Protein AF-A0A8J6LEU2-F1 (afdb_monomer_lite)

Secondary structure (DSSP, 8-state):
------SSTTTGGGS------------PPP--------------S------S---HHHHHHHHHHHHHHHHHHH--SHHHHHHHHHHHHHHHHHTTT---HHHHHHHHHHHHHHHHHT--SS----TTSTTSTTTT-S-PPPGGGGGGS-HHHHHT-HHHHHHHHHHHHHHHHHHHHHH-PPP-----

Foldseek 3Di:
DDDDDPPPVVVVVPPPPDDDDDDDDDDDDDDDDDDDDDDDPDDPDPDPPPPVDDDLVNLLVVLLVLQLQQLCQVDVDPVVSVVVNVVSVVVCVVVVPDPDPVVSVVVSVVSVVVCVVSGDPDGDDDQCDVVHVVPPVDDDDDPCVVVPDDVVVCVVPVPVVVVVVVVVVVVVVVCCVPPNDDDDDDDD

Radius of gyration: 28.75 Å; chains: 1; bounding box: 111×41×63 Å

InterPro domains:
  IPR008011 Complex 1 LYR protein domain [PF05347] (58-115)
  IPR033034 NADH dehydrogenase [ubiquinone] 1 beta subcomplex subunit 9 [PTHR12868] (50-178)
  IPR045292 NDUFB9, LYR domain [cd20263] (56-132)

Structure (mmCIF, N/CA/C/O backbone):
data_AF-A0A8J6LEU2-F1
#
_entry.id   AF-A0A8J6LEU2-F1
#
loop_
_atom_site.group_PDB
_atom_site.id
_atom_site.type_symbol
_atom_site.label_atom_id
_atom_site.label_alt_id
_atom_site.label_comp_id
_atom_site.label_asym_id
_atom_site.label_entity_id
_atom_site.label_seq_id
_atom_site.pdbx_PDB_ins_code
_atom_site.Cartn_x
_atom_site.Cartn_y
_atom_site.Cartn_z
_atom_site.occupancy
_atom_site.B_iso_or_equiv
_atom_site.auth_seq_id
_atom_site.auth_comp_id
_atom_site.auth_asym_id
_atom_site.auth_atom_id
_atom_site.pdbx_PDB_model_num
ATOM 1 N N . MET A 1 1 ? -64.351 4.409 1.571 1.00 39.22 1 MET A N 1
ATOM 2 C CA . MET A 1 1 ? -63.279 4.653 2.561 1.00 39.22 1 MET A CA 1
ATOM 3 C C . MET A 1 1 ? -62.644 3.326 2.953 1.00 39.22 1 MET A C 1
ATOM 5 O O . MET A 1 1 ? -63.204 2.610 3.771 1.00 39.22 1 MET A O 1
ATOM 9 N N . ARG A 1 2 ? -61.517 2.952 2.341 1.00 31.28 2 ARG A N 1
ATOM 10 C CA . ARG A 1 2 ? -60.631 1.905 2.866 1.00 31.28 2 ARG A CA 1
ATOM 11 C C . ARG A 1 2 ? -59.223 2.481 2.865 1.00 31.28 2 ARG A C 1
ATOM 13 O O . ARG A 1 2 ? -58.742 2.935 1.833 1.00 31.28 2 ARG A O 1
ATOM 20 N N . SER A 1 3 ? -58.698 2.587 4.077 1.00 30.88 3 SER A N 1
ATOM 21 C CA . SER A 1 3 ? -57.478 3.282 4.457 1.00 30.88 3 SER A CA 1
ATOM 22 C C . SER A 1 3 ? -56.247 2.627 3.842 1.00 30.88 3 SER A C 1
ATOM 24 O O . SER A 1 3 ? -56.133 1.403 3.825 1.00 30.88 3 SER A O 1
ATOM 26 N N . ALA A 1 4 ? -55.337 3.468 3.363 1.00 45.62 4 ALA A N 1
ATOM 27 C CA . ALA A 1 4 ? -54.001 3.108 2.935 1.00 45.62 4 ALA A CA 1
ATOM 28 C C . ALA A 1 4 ? -53.109 2.898 4.165 1.00 45.62 4 ALA A C 1
ATOM 30 O O . ALA A 1 4 ? -52.747 3.866 4.822 1.00 45.62 4 ALA A O 1
ATOM 31 N N . THR A 1 5 ? -52.731 1.658 4.462 1.00 45.88 5 THR A N 1
ATOM 32 C CA . THR A 1 5 ? -51.591 1.339 5.335 1.00 45.88 5 THR A CA 1
ATOM 33 C C . THR A 1 5 ? -51.019 -0.014 4.922 1.00 45.88 5 THR A C 1
ATOM 35 O O . THR A 1 5 ? -51.781 -0.906 4.561 1.00 45.88 5 THR A O 1
ATOM 38 N N . ASN A 1 6 ? -49.695 -0.160 5.037 1.00 40.81 6 ASN A N 1
ATOM 39 C CA . ASN A 1 6 ? -48.882 -1.377 4.846 1.00 40.81 6 ASN A CA 1
ATOM 40 C C . ASN A 1 6 ? -48.057 -1.465 3.548 1.00 40.81 6 ASN A C 1
ATOM 42 O O . ASN A 1 6 ? -47.989 -2.514 2.918 1.00 40.81 6 ASN A O 1
ATOM 46 N N . LEU A 1 7 ? -47.334 -0.392 3.208 1.00 40.00 7 LEU A N 1
ATOM 47 C CA . LEU A 1 7 ? -46.066 -0.503 2.458 1.00 40.00 7 LEU A CA 1
ATOM 48 C C . LEU A 1 7 ? -44.825 -0.267 3.344 1.00 40.00 7 LEU A C 1
ATOM 50 O O . LEU A 1 7 ? -43.699 -0.381 2.876 1.00 40.00 7 LEU A O 1
ATOM 54 N N . THR A 1 8 ? -45.014 0.006 4.637 1.00 40.50 8 THR A N 1
ATOM 55 C CA . THR A 1 8 ? -43.934 0.242 5.612 1.00 40.50 8 THR A CA 1
ATOM 56 C C . THR A 1 8 ? -43.372 -1.041 6.235 1.00 40.50 8 THR A C 1
ATOM 58 O O . THR A 1 8 ? -42.248 -1.033 6.720 1.00 40.50 8 THR A O 1
ATOM 61 N N . ASN A 1 9 ? -44.087 -2.170 6.152 1.00 36.69 9 ASN A N 1
ATOM 62 C CA . ASN A 1 9 ? -43.716 -3.409 6.859 1.00 36.69 9 ASN A CA 1
ATOM 63 C C . ASN A 1 9 ? -42.733 -4.319 6.099 1.00 36.69 9 ASN A C 1
ATOM 65 O O . ASN A 1 9 ? -42.417 -5.402 6.578 1.00 36.69 9 ASN A O 1
ATOM 69 N N . LEU A 1 10 ? -42.242 -3.917 4.921 1.00 36.59 10 LEU A N 1
ATOM 70 C CA . LEU A 1 10 ? -41.229 -4.688 4.179 1.00 36.59 10 LEU A CA 1
ATOM 71 C C . LEU A 1 10 ? -39.799 -4.165 4.373 1.00 36.59 10 LEU A C 1
ATOM 73 O O . LEU A 1 10 ? -38.853 -4.825 3.951 1.00 36.59 10 LEU A O 1
ATOM 77 N N . VAL A 1 11 ? -39.624 -3.014 5.030 1.00 37.47 11 VAL A N 1
ATOM 78 C CA . VAL A 1 11 ? -38.296 -2.437 5.311 1.00 37.47 11 VAL A CA 1
ATOM 79 C C . VAL A 1 11 ? -37.782 -2.837 6.703 1.00 37.47 11 VAL A C 1
ATOM 81 O O . VAL A 1 11 ? -36.574 -2.924 6.899 1.00 37.47 11 VAL A O 1
ATOM 84 N N . GLU A 1 12 ? -38.665 -3.186 7.644 1.00 32.16 12 GLU A N 1
ATOM 85 C CA . GLU A 1 12 ? -38.279 -3.602 9.006 1.00 32.16 12 GLU A CA 1
ATOM 86 C C . GLU A 1 12 ? -37.787 -5.055 9.121 1.00 32.16 12 GLU A C 1
ATOM 88 O O . GLU A 1 12 ? -37.114 -5.393 10.087 1.00 32.16 12 GLU A O 1
ATOM 93 N N . VAL A 1 13 ? -38.014 -5.913 8.120 1.00 37.69 13 VAL A N 1
ATOM 94 C CA . VAL A 1 13 ? -37.603 -7.335 8.180 1.00 37.69 13 VAL A CA 1
ATOM 95 C C . VAL A 1 13 ? -36.092 -7.533 7.934 1.00 37.69 13 VAL A C 1
ATOM 97 O O . VAL A 1 13 ? -35.555 -8.611 8.169 1.00 37.69 13 VAL A O 1
ATOM 100 N N . ALA A 1 14 ? -35.364 -6.499 7.498 1.00 33.50 14 ALA A N 1
ATOM 101 C CA . ALA A 1 14 ? -33.929 -6.588 7.200 1.00 33.50 14 ALA A CA 1
ATOM 102 C C . ALA A 1 14 ? -33.002 -6.146 8.353 1.00 33.50 14 ALA A C 1
ATOM 104 O O . ALA A 1 14 ? -31.783 -6.185 8.188 1.00 33.50 14 ALA A O 1
ATOM 105 N N . LEU A 1 15 ? -33.550 -5.721 9.500 1.00 36.72 15 LEU A N 1
ATOM 106 C CA . LEU A 1 15 ? -32.768 -5.218 10.642 1.00 36.72 15 LEU A CA 1
ATOM 107 C C . LEU A 1 15 ? -32.518 -6.257 11.751 1.00 36.72 15 LEU A C 1
ATOM 109 O O . LEU A 1 15 ? -31.756 -5.977 12.671 1.00 36.72 15 LEU A O 1
ATOM 113 N N . ASP A 1 16 ? -33.038 -7.477 11.603 1.00 32.59 16 ASP A N 1
ATOM 114 C CA . ASP A 1 16 ? -32.847 -8.585 12.549 1.00 32.59 16 ASP A CA 1
ATOM 115 C C . ASP A 1 16 ? -31.882 -9.658 12.014 1.00 32.59 16 ASP A C 1
ATOM 117 O O . ASP A 1 16 ? -32.170 -10.855 12.035 1.00 32.59 16 ASP A O 1
ATOM 121 N N . THR A 1 17 ? -30.694 -9.270 11.537 1.00 37.31 17 THR A N 1
ATOM 122 C CA . THR A 1 17 ? -29.581 -10.234 11.487 1.00 37.31 17 THR A CA 1
ATOM 123 C C . THR A 1 17 ? -28.935 -10.289 12.873 1.00 37.31 17 THR A C 1
ATOM 125 O O . THR A 1 17 ? -28.322 -9.298 13.283 1.00 37.31 17 THR A O 1
ATOM 128 N N . PRO A 1 18 ? -29.064 -11.403 13.620 1.00 38.47 18 PRO A N 1
ATOM 129 C CA . PRO A 1 18 ? -28.661 -11.477 15.016 1.00 38.47 18 PRO A CA 1
ATOM 130 C C . PRO A 1 18 ? -27.137 -11.453 15.141 1.00 38.47 18 PRO A C 1
ATOM 132 O O . PRO A 1 18 ? -26.455 -12.473 15.033 1.00 38.47 18 PRO A O 1
ATOM 135 N N . ILE A 1 19 ? -26.599 -10.269 15.414 1.00 41.12 19 ILE A N 1
ATOM 136 C CA . ILE A 1 19 ? -25.285 -10.120 16.025 1.00 41.12 19 ILE A CA 1
ATOM 137 C C . ILE A 1 19 ? -25.425 -10.568 17.485 1.00 41.12 19 ILE A C 1
ATOM 139 O O . ILE A 1 19 ? -26.261 -10.057 18.225 1.00 41.12 19 ILE A O 1
ATOM 143 N N . ALA A 1 20 ? -24.562 -11.514 17.861 1.00 42.22 20 ALA A N 1
ATOM 144 C CA . ALA A 1 20 ? -24.385 -12.156 19.167 1.00 42.22 20 ALA A CA 1
ATOM 145 C C . ALA A 1 20 ? -25.258 -13.393 19.473 1.00 42.22 20 ALA A C 1
ATOM 147 O O . ALA A 1 20 ? -26.363 -13.291 19.999 1.00 42.22 20 ALA A O 1
ATOM 148 N N . LYS A 1 21 ? -24.661 -14.587 19.294 1.00 32.34 21 LYS A N 1
ATOM 149 C CA . LYS A 1 21 ? -24.740 -15.716 20.248 1.00 32.34 21 LYS A CA 1
ATOM 150 C C . LYS A 1 21 ? -23.631 -16.763 19.998 1.00 32.34 21 LYS A C 1
ATOM 152 O O . LYS A 1 21 ? -23.676 -17.522 19.046 1.00 32.34 21 LYS A O 1
ATOM 157 N N . ILE A 1 22 ? -22.637 -16.743 20.890 1.00 29.58 22 ILE A N 1
ATOM 158 C CA . ILE A 1 22 ? -22.050 -17.874 21.641 1.00 29.58 22 ILE A CA 1
ATOM 159 C C . ILE A 1 22 ? -21.633 -19.146 20.862 1.00 29.58 22 ILE A C 1
ATOM 161 O O . ILE A 1 22 ? -22.456 -19.918 20.389 1.00 29.58 22 ILE A O 1
ATOM 165 N N . ARG A 1 23 ? -20.307 -19.383 20.888 1.00 37.88 23 ARG A N 1
ATOM 166 C CA . ARG A 1 23 ? -19.544 -20.651 20.800 1.00 37.88 23 ARG A CA 1
ATOM 167 C C . ARG A 1 23 ? -20.361 -21.950 20.700 1.00 37.88 23 ARG A C 1
ATOM 169 O O . ARG A 1 23 ? -21.081 -22.261 21.636 1.00 37.88 23 ARG A O 1
ATOM 176 N N . ILE A 1 24 ? -20.028 -22.783 19.706 1.00 33.66 24 ILE A N 1
ATOM 177 C CA . ILE A 1 24 ? -19.629 -24.209 19.795 1.00 33.66 24 ILE A CA 1
ATOM 178 C C . ILE A 1 24 ? -19.237 -24.628 18.371 1.00 33.66 24 ILE A C 1
ATOM 180 O O . ILE A 1 24 ? -20.096 -24.648 17.512 1.00 33.66 24 ILE A O 1
ATOM 184 N N . PHE A 1 25 ? -17.955 -24.909 18.119 1.00 32.59 25 PHE A N 1
ATOM 185 C CA . PHE A 1 25 ? -17.456 -26.014 17.282 1.00 32.59 25 PHE A CA 1
ATOM 186 C C . PHE A 1 25 ? -15.924 -26.010 17.373 1.00 32.59 25 PHE A C 1
ATOM 188 O O . PHE A 1 25 ? -15.239 -25.120 16.875 1.00 32.59 25 PHE A O 1
ATOM 195 N N . LYS A 1 26 ? -15.386 -27.003 18.088 1.00 34.06 26 LYS A N 1
ATOM 196 C CA . LYS A 1 26 ? -13.961 -27.329 18.087 1.00 34.06 26 LYS A CA 1
ATOM 197 C C . LYS A 1 26 ? -13.646 -27.972 16.738 1.00 34.06 26 LYS A C 1
ATOM 199 O O . LYS A 1 26 ? -14.022 -29.118 16.520 1.00 34.06 26 LYS A O 1
ATOM 204 N N . PHE A 1 27 ? -12.947 -27.259 15.866 1.00 29.56 27 PHE A N 1
ATOM 205 C CA . PHE A 1 27 ? -12.273 -27.864 14.723 1.00 29.56 27 PHE A CA 1
ATOM 206 C C . PHE A 1 27 ? -10.807 -27.440 14.780 1.00 29.56 27 PHE A C 1
ATOM 208 O O . PHE A 1 27 ? -10.482 -26.265 14.631 1.00 29.56 27 PHE A O 1
ATOM 215 N N . ALA A 1 28 ? -9.934 -28.388 15.115 1.00 33.22 28 ALA A N 1
ATOM 216 C CA . ALA A 1 28 ? -8.495 -28.176 15.155 1.00 33.22 28 ALA A CA 1
ATOM 217 C C . ALA A 1 28 ? -7.950 -28.208 13.715 1.00 33.22 28 ALA A C 1
ATOM 219 O O . ALA A 1 28 ? -8.132 -29.226 13.043 1.00 33.22 28 ALA A O 1
ATOM 220 N N . PRO A 1 29 ? -7.303 -27.142 13.210 1.00 40.38 29 PRO A N 1
ATOM 221 C CA . PRO A 1 29 ? -6.634 -27.205 11.919 1.00 40.38 29 PRO A CA 1
ATOM 222 C C . PRO A 1 29 ? -5.299 -27.969 12.032 1.00 40.38 29 PRO A C 1
ATOM 224 O O . PRO A 1 29 ? -4.602 -27.846 13.044 1.00 40.38 29 PRO A O 1
ATOM 227 N N . PRO A 1 30 ? -4.920 -28.752 11.007 1.00 34.75 30 PRO A N 1
ATOM 228 C CA . PRO A 1 30 ? -3.669 -29.497 10.988 1.00 34.75 30 PRO A CA 1
ATOM 229 C C . PRO A 1 30 ? -2.456 -28.560 10.966 1.00 34.75 30 PRO A C 1
ATOM 231 O O . PRO A 1 30 ? -2.412 -27.557 10.254 1.00 34.75 30 PRO A O 1
ATOM 234 N N . ILE A 1 31 ? -1.453 -28.930 11.757 1.00 39.44 31 ILE A N 1
ATOM 235 C CA . ILE A 1 31 ? -0.163 -28.259 11.880 1.00 39.44 31 ILE A CA 1
ATOM 236 C C . ILE A 1 31 ? 0.578 -28.418 10.546 1.00 39.44 31 ILE A C 1
ATOM 238 O O . ILE A 1 31 ? 1.060 -29.506 10.240 1.00 39.44 31 ILE A O 1
ATOM 242 N N . TYR A 1 32 ? 0.697 -27.347 9.758 1.00 37.97 32 TYR A N 1
ATOM 243 C CA . TYR A 1 32 ? 1.618 -27.326 8.621 1.00 37.97 32 TYR A CA 1
ATOM 244 C C . TYR A 1 32 ? 2.905 -26.603 9.016 1.00 37.97 32 TYR A C 1
ATOM 246 O O . TYR A 1 32 ? 3.004 -25.376 9.008 1.00 37.97 32 TYR A O 1
ATOM 254 N N . SER A 1 33 ? 3.900 -27.408 9.383 1.00 44.69 33 SER A N 1
ATOM 255 C CA . SER A 1 33 ? 5.305 -27.017 9.394 1.00 44.69 33 SER A CA 1
ATOM 256 C C . SER A 1 33 ? 5.748 -26.803 7.950 1.00 44.69 33 SER A C 1
ATOM 258 O O . SER A 1 33 ? 5.805 -27.741 7.158 1.00 44.69 33 SER A O 1
ATOM 260 N N . SER A 1 34 ? 6.060 -25.563 7.590 1.00 37.12 34 SER A N 1
ATOM 261 C CA . SER A 1 34 ? 6.822 -25.275 6.379 1.00 37.12 34 SER A CA 1
ATOM 262 C C . SER A 1 34 ? 7.899 -24.257 6.708 1.00 37.12 34 SER A C 1
ATOM 264 O O . SER A 1 34 ? 7.743 -23.054 6.506 1.00 37.12 34 SER A O 1
ATOM 266 N N . SER A 1 35 ? 9.024 -24.789 7.180 1.00 47.34 35 SER A N 1
ATOM 267 C CA . SER A 1 35 ? 10.347 -24.217 6.955 1.00 47.34 35 SER A CA 1
ATOM 268 C C . SER A 1 35 ? 10.485 -23.824 5.481 1.00 47.34 35 SER A C 1
ATOM 270 O O . SER A 1 35 ? 10.585 -24.680 4.604 1.00 47.34 35 SER A O 1
ATOM 272 N N . ARG A 1 36 ? 10.468 -22.521 5.196 1.00 40.06 36 ARG A N 1
ATOM 273 C CA . ARG A 1 36 ? 11.021 -21.967 3.960 1.00 40.06 36 ARG A CA 1
ATOM 274 C C . ARG A 1 36 ? 11.846 -20.747 4.323 1.00 40.06 36 ARG A C 1
ATOM 276 O O . ARG A 1 36 ? 11.329 -19.653 4.521 1.00 40.06 36 ARG A O 1
ATOM 283 N N . GLN A 1 37 ? 13.145 -20.994 4.440 1.00 35.53 37 GLN A N 1
ATOM 284 C CA . GLN A 1 37 ? 14.193 -19.988 4.358 1.00 35.53 37 GLN A CA 1
ATOM 285 C C . GLN A 1 37 ? 13.982 -19.199 3.059 1.00 35.53 37 GLN A C 1
ATOM 287 O O . GLN A 1 37 ? 14.162 -19.739 1.970 1.00 35.53 37 GLN A O 1
ATOM 292 N N . VAL A 1 38 ? 13.550 -17.943 3.162 1.00 38.81 38 VAL A N 1
ATOM 293 C CA . VAL A 1 38 ? 13.548 -17.018 2.026 1.00 38.81 38 VAL A CA 1
ATOM 294 C C . VAL A 1 38 ? 14.827 -16.201 2.133 1.00 38.81 38 VAL A C 1
ATOM 296 O O . VAL A 1 38 ? 14.960 -15.328 2.987 1.00 38.81 38 VAL A O 1
ATOM 299 N N . THR A 1 39 ? 15.789 -16.522 1.275 1.00 37.12 39 THR A N 1
ATOM 300 C CA . THR A 1 39 ? 17.019 -15.757 1.074 1.00 37.12 39 THR A CA 1
ATOM 301 C C . THR A 1 39 ? 16.687 -14.340 0.611 1.00 37.12 39 THR A C 1
ATOM 303 O O . THR A 1 39 ? 16.105 -14.137 -0.455 1.00 37.12 39 THR A O 1
ATOM 306 N N . LEU A 1 40 ? 17.076 -13.357 1.427 1.00 37.03 40 LEU A N 1
ATOM 307 C CA . LEU A 1 40 ? 17.079 -11.937 1.088 1.00 37.03 40 LEU A CA 1
ATOM 308 C C . LEU A 1 40 ? 18.036 -11.681 -0.086 1.00 37.03 40 LEU A C 1
ATOM 310 O O . LEU A 1 40 ? 19.250 -11.783 0.072 1.00 37.03 40 LEU A O 1
ATOM 314 N N . ILE A 1 41 ? 17.502 -11.264 -1.234 1.00 42.62 41 ILE A N 1
ATOM 315 C CA . ILE A 1 41 ? 18.294 -10.594 -2.270 1.00 42.62 41 ILE A CA 1
ATOM 316 C C . ILE A 1 41 ? 18.269 -9.096 -1.960 1.00 42.62 41 ILE A C 1
ATOM 318 O O . ILE A 1 41 ? 17.239 -8.423 -2.029 1.00 42.62 41 ILE A O 1
ATOM 322 N N . PHE A 1 42 ? 19.432 -8.616 -1.536 1.00 31.50 42 PHE A N 1
ATOM 323 C CA . PHE A 1 42 ? 19.720 -7.269 -1.064 1.00 31.50 42 PHE A CA 1
ATOM 324 C C . PHE A 1 42 ? 19.454 -6.223 -2.164 1.00 31.50 42 PHE A C 1
ATOM 326 O O . PHE A 1 42 ? 20.106 -6.217 -3.206 1.00 31.50 42 PHE A O 1
ATOM 333 N N . LYS A 1 43 ? 18.511 -5.305 -1.925 1.00 34.38 43 LYS A N 1
ATOM 334 C CA . LYS A 1 43 ? 18.246 -4.133 -2.774 1.00 34.38 43 LYS A CA 1
ATOM 335 C C . LYS A 1 43 ? 18.754 -2.891 -2.040 1.00 34.38 43 LYS A C 1
ATOM 337 O O . LYS A 1 43 ? 18.050 -2.351 -1.194 1.00 34.38 43 LYS A O 1
ATOM 342 N N . ILE A 1 44 ? 19.976 -2.440 -2.343 1.00 35.78 44 ILE A N 1
ATOM 343 C CA . ILE A 1 44 ? 20.546 -1.202 -1.776 1.00 35.78 44 ILE A CA 1
ATOM 344 C C . ILE A 1 44 ? 19.972 0.002 -2.533 1.00 35.78 44 ILE A C 1
ATOM 346 O O . ILE A 1 44 ? 20.609 0.636 -3.366 1.00 35.78 44 ILE A O 1
ATOM 350 N N . ILE A 1 45 ? 18.717 0.306 -2.232 1.00 40.66 45 ILE A N 1
ATOM 351 C CA . ILE A 1 45 ? 18.227 1.684 -2.195 1.00 40.66 45 ILE A CA 1
ATOM 352 C C . ILE A 1 45 ? 18.457 2.128 -0.746 1.00 40.66 45 ILE A C 1
ATOM 354 O O . ILE A 1 45 ? 18.513 1.275 0.136 1.00 40.66 45 ILE A O 1
ATOM 358 N N . VAL A 1 46 ? 18.637 3.420 -0.466 1.00 38.75 46 VAL A N 1
ATOM 359 C CA . VAL A 1 46 ? 18.657 3.925 0.919 1.00 38.75 46 VAL A CA 1
ATOM 360 C C . VAL A 1 46 ? 17.311 3.577 1.563 1.00 38.75 46 VAL A C 1
ATOM 362 O O . VAL A 1 46 ? 16.342 4.320 1.456 1.00 38.75 46 VAL A O 1
ATOM 365 N N . MET A 1 47 ? 17.227 2.386 2.149 1.00 37.97 47 MET A N 1
ATOM 366 C CA . MET A 1 47 ? 16.105 1.932 2.937 1.00 37.97 47 MET A CA 1
ATOM 367 C C . MET A 1 47 ? 16.216 2.709 4.237 1.00 37.97 47 MET A C 1
ATOM 369 O O . MET A 1 47 ? 17.148 2.491 5.011 1.00 37.97 47 MET A O 1
ATOM 373 N N . SER A 1 48 ? 15.237 3.563 4.531 1.00 43.59 48 SER A N 1
ATOM 374 C CA . SER A 1 48 ? 14.793 3.581 5.915 1.00 43.59 48 SER A CA 1
ATOM 375 C C . SER A 1 48 ? 14.354 2.146 6.191 1.00 43.59 48 SER A C 1
ATOM 377 O O . SER A 1 48 ? 13.292 1.699 5.757 1.00 43.59 48 SER A O 1
ATOM 379 N N . VAL A 1 49 ? 15.253 1.351 6.776 1.00 51.44 49 VAL A N 1
ATOM 380 C CA . VAL A 1 49 ? 14.886 0.038 7.294 1.00 51.44 49 VAL A CA 1
ATOM 381 C C . VAL A 1 49 ? 13.683 0.333 8.181 1.00 51.44 49 VAL A C 1
ATOM 383 O O . VAL A 1 49 ? 13.821 1.187 9.064 1.00 51.44 49 VAL A O 1
ATOM 386 N N . PRO A 1 50 ? 12.490 -0.237 7.924 1.00 63.91 50 PRO A N 1
ATOM 387 C CA . PRO A 1 50 ? 11.403 -0.067 8.859 1.00 63.91 50 PRO A CA 1
ATOM 388 C C . PRO A 1 50 ? 11.921 -0.684 10.148 1.00 63.91 50 PRO A C 1
ATOM 390 O O . PRO A 1 50 ? 12.016 -1.904 10.269 1.00 63.91 50 PRO A O 1
ATOM 393 N N . THR A 1 51 ? 12.333 0.160 11.091 1.00 60.91 51 THR A N 1
ATOM 394 C CA . THR A 1 51 ? 12.546 -0.276 12.456 1.00 60.91 51 THR A CA 1
ATOM 395 C C . THR A 1 51 ? 11.227 -0.954 12.803 1.00 60.91 51 THR A C 1
ATOM 397 O O . THR A 1 51 ? 10.164 -0.355 12.641 1.00 60.91 51 THR A O 1
ATOM 400 N N . GLY A 1 52 ? 11.240 -2.245 13.148 1.00 70.38 52 GLY A N 1
ATOM 401 C CA . GLY A 1 52 ? 10.009 -3.024 13.381 1.00 70.38 52 GLY A CA 1
ATOM 402 C C . GLY A 1 52 ? 9.090 -2.428 14.465 1.00 70.38 52 GLY A C 1
ATOM 403 O O . GLY A 1 52 ? 8.009 -2.942 14.740 1.00 70.38 52 GLY A O 1
ATOM 404 N N . LEU A 1 53 ? 9.519 -1.322 15.071 1.00 83.06 53 LEU A N 1
ATOM 405 C CA . LEU A 1 53 ? 8.811 -0.437 15.970 1.00 83.06 53 LEU A CA 1
ATOM 406 C C . LEU A 1 53 ? 7.721 0.346 15.221 1.00 83.06 53 LEU A C 1
ATOM 408 O O . LEU A 1 53 ? 7.941 1.391 14.610 1.00 83.06 53 LEU A O 1
ATOM 412 N N . VAL A 1 54 ? 6.495 -0.160 15.306 1.00 87.50 54 VAL A N 1
ATOM 413 C CA . VAL A 1 54 ? 5.298 0.537 14.825 1.00 87.50 54 VAL A CA 1
ATOM 414 C C . VAL A 1 54 ? 4.734 1.405 15.951 1.00 87.50 54 VAL A C 1
ATOM 416 O O . VAL A 1 54 ? 4.394 0.887 17.018 1.00 87.50 54 VAL A O 1
ATOM 419 N N . SER A 1 55 ? 4.592 2.711 15.703 1.00 92.69 55 SER A N 1
ATOM 420 C CA . SER A 1 55 ? 3.953 3.640 16.644 1.00 92.69 55 SER A CA 1
ATOM 421 C C . SER A 1 55 ? 2.496 3.254 16.924 1.00 92.69 55 SER A C 1
ATOM 423 O O . SER A 1 55 ? 1.813 2.682 16.071 1.00 92.69 55 SER A O 1
ATOM 425 N N . HIS A 1 56 ? 1.988 3.612 18.106 1.00 91.94 56 HIS A N 1
ATOM 426 C CA . HIS A 1 56 ? 0.587 3.380 18.476 1.00 91.94 56 HIS A CA 1
ATOM 427 C C . HIS A 1 56 ? -0.385 3.961 17.436 1.00 91.94 56 HIS A C 1
ATOM 429 O O . HIS A 1 56 ? -1.272 3.265 16.951 1.00 91.94 56 HIS A O 1
ATOM 435 N N . THR A 1 57 ? -0.150 5.202 17.001 1.00 93.12 57 THR A N 1
ATOM 436 C CA . THR A 1 57 ? -0.962 5.879 15.978 1.00 93.12 57 THR A CA 1
ATOM 437 C C . THR A 1 57 ? -1.020 5.098 14.666 1.00 93.12 57 THR A C 1
ATOM 439 O O . THR A 1 57 ? -2.096 4.925 14.095 1.00 93.12 57 THR A O 1
ATOM 442 N N . ARG A 1 58 ? 0.113 4.549 14.209 1.00 94.19 58 ARG A N 1
ATOM 443 C CA . ARG A 1 58 ? 0.176 3.734 12.991 1.00 94.19 58 ARG A CA 1
ATOM 444 C C . ARG A 1 58 ? -0.549 2.396 13.157 1.00 94.19 58 ARG A C 1
ATOM 446 O O . ARG A 1 58 ? -1.148 1.928 12.190 1.00 94.19 58 ARG A O 1
ATOM 453 N N . LYS A 1 59 ? -0.543 1.798 14.356 1.00 94.19 59 LYS A N 1
ATOM 454 C CA . LYS A 1 59 ? -1.339 0.592 14.657 1.00 94.19 59 LYS A CA 1
ATOM 455 C C . LYS A 1 59 ? -2.837 0.875 14.554 1.00 94.19 59 LYS A C 1
ATOM 457 O O . LYS A 1 59 ? -3.518 0.158 13.830 1.00 94.19 59 LYS A O 1
ATOM 462 N N . VAL A 1 60 ? -3.317 1.962 15.164 1.00 96.06 60 VAL A N 1
ATOM 463 C CA . VAL A 1 60 ? -4.729 2.388 15.074 1.00 96.06 60 VAL A CA 1
ATOM 464 C C . VAL A 1 60 ? -5.134 2.652 13.622 1.00 96.06 60 VAL A C 1
ATOM 466 O O . VAL A 1 60 ? -6.138 2.124 13.152 1.00 96.06 60 VAL A O 1
ATOM 469 N N . GLN A 1 61 ? -4.326 3.408 12.872 1.00 96.19 61 GLN A N 1
ATOM 470 C CA . GLN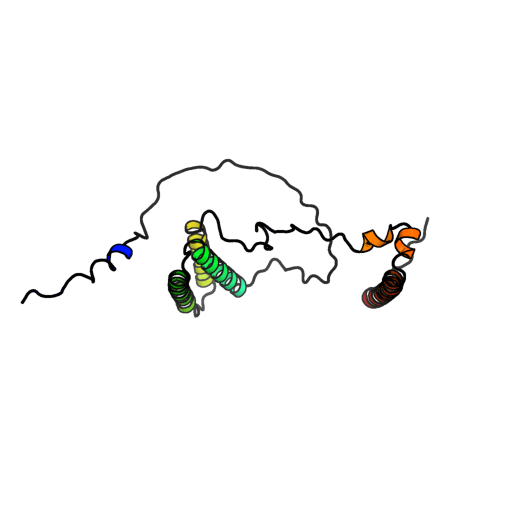 A 1 61 ? -4.596 3.694 11.457 1.00 96.19 61 GLN A CA 1
ATOM 471 C C . GLN A 1 61 ? -4.617 2.421 10.599 1.00 96.19 61 GLN A C 1
ATOM 473 O O . GLN A 1 61 ? -5.452 2.284 9.704 1.00 96.19 61 GLN A O 1
ATOM 478 N N . SER A 1 62 ? -3.707 1.480 10.870 1.00 95.56 62 SER A N 1
ATOM 479 C CA . SER A 1 62 ? -3.672 0.178 10.201 1.00 95.56 62 SER A CA 1
ATOM 480 C C . SER A 1 62 ? -4.925 -0.642 10.512 1.00 95.56 62 SER A C 1
ATOM 482 O O . SER A 1 62 ? -5.557 -1.153 9.587 1.00 95.56 62 SER A O 1
ATOM 484 N N . LEU A 1 63 ? -5.320 -0.718 11.788 1.00 96.62 63 LEU A N 1
ATOM 485 C CA . LEU A 1 63 ? -6.531 -1.402 12.239 1.00 96.62 63 LEU A CA 1
ATOM 486 C C . LEU A 1 63 ? -7.777 -0.820 11.561 1.00 96.62 63 LEU A C 1
ATOM 488 O O . LEU A 1 63 ? -8.524 -1.565 10.933 1.00 96.62 63 LEU A O 1
ATOM 492 N N . TYR A 1 64 ? -7.941 0.505 11.580 1.00 97.62 64 TYR A N 1
ATOM 493 C CA . TYR A 1 64 ? -9.053 1.196 10.923 1.00 97.62 64 TYR A CA 1
ATOM 494 C C . TYR A 1 64 ? -9.104 0.911 9.415 1.00 97.62 64 TYR A C 1
ATOM 496 O O . TYR A 1 64 ? -10.143 0.533 8.872 1.00 97.62 64 TYR A O 1
ATOM 504 N N . LYS A 1 65 ? -7.960 1.011 8.720 1.00 97.06 65 LYS A N 1
ATOM 505 C CA . LYS A 1 65 ? -7.879 0.695 7.286 1.00 97.06 65 LYS A CA 1
ATOM 506 C C . LYS A 1 65 ? -8.272 -0.757 7.009 1.00 97.06 65 LYS A C 1
ATOM 508 O O . LYS A 1 65 ? -8.979 -1.012 6.037 1.00 97.06 65 LYS A O 1
ATOM 513 N N . ARG A 1 66 ? -7.811 -1.707 7.827 1.00 96.00 66 ARG A N 1
ATOM 514 C CA . ARG A 1 66 ? -8.146 -3.131 7.683 1.00 96.00 66 ARG A CA 1
ATOM 515 C C . ARG A 1 66 ? -9.628 -3.391 7.954 1.00 96.00 66 ARG A C 1
ATOM 517 O O . ARG A 1 66 ? -10.238 -4.112 7.173 1.00 96.00 66 ARG A O 1
ATOM 524 N N . ALA A 1 67 ? -10.208 -2.761 8.973 1.00 96.56 67 ALA A N 1
ATOM 525 C CA . ALA A 1 67 ? -11.633 -2.857 9.282 1.00 96.56 67 ALA A CA 1
ATOM 526 C C . ALA A 1 67 ? -12.499 -2.374 8.110 1.00 96.56 67 ALA A C 1
ATOM 528 O O . ALA A 1 67 ? -13.384 -3.096 7.659 1.00 96.56 67 ALA A O 1
ATOM 529 N N . LEU A 1 68 ? -12.176 -1.217 7.520 1.00 96.75 68 LEU A N 1
ATOM 530 C CA . LEU A 1 68 ? -12.880 -0.725 6.332 1.00 96.75 68 LEU A CA 1
ATOM 531 C C . LEU A 1 68 ? -12.744 -1.655 5.119 1.00 96.75 68 LEU A C 1
ATOM 533 O O . LEU A 1 68 ? -13.691 -1.787 4.350 1.00 96.75 68 LEU A O 1
ATOM 537 N N . ARG A 1 69 ? -11.584 -2.296 4.925 1.00 95.12 69 ARG A N 1
ATOM 538 C CA . ARG A 1 69 ? -11.393 -3.282 3.844 1.00 95.12 69 ARG A CA 1
ATOM 539 C C . ARG A 1 69 ? -12.154 -4.577 4.095 1.00 95.12 69 ARG A C 1
ATOM 541 O O . ARG A 1 69 ? -12.591 -5.198 3.135 1.00 95.12 69 ARG A O 1
ATOM 548 N N . CYS A 1 70 ? -12.321 -4.962 5.358 1.00 95.06 70 CYS A N 1
ATOM 549 C CA . CYS A 1 70 ? -13.164 -6.087 5.738 1.00 95.06 70 CYS A CA 1
ATOM 550 C C . CYS A 1 70 ? -14.640 -5.790 5.433 1.00 95.06 70 CYS A C 1
ATOM 552 O O . CYS A 1 70 ? -15.294 -6.589 4.772 1.00 95.06 70 CYS A O 1
ATOM 554 N N . LEU A 1 71 ? -15.133 -4.601 5.803 1.00 95.62 71 LEU A N 1
ATOM 555 C CA . LEU A 1 71 ? -16.490 -4.163 5.453 1.00 95.62 71 LEU A CA 1
ATOM 556 C C . LEU A 1 71 ? -16.726 -4.141 3.938 1.00 95.62 71 LEU A C 1
ATOM 558 O O . LEU A 1 71 ? -17.768 -4.585 3.476 1.00 95.62 71 LEU A O 1
ATOM 562 N N . GLU A 1 72 ? -15.757 -3.650 3.163 1.00 94.00 72 GLU A N 1
ATOM 563 C CA . GLU A 1 72 ? -15.837 -3.626 1.694 1.00 94.00 72 GLU A CA 1
ATOM 564 C C . GLU A 1 72 ? -15.849 -5.036 1.076 1.00 94.00 72 GLU A C 1
ATOM 566 O O . GLU A 1 72 ? -16.289 -5.203 -0.055 1.00 94.00 72 GLU A O 1
ATOM 571 N N . ALA A 1 73 ? -15.347 -6.051 1.787 1.00 93.75 73 ALA A N 1
ATOM 572 C CA . ALA A 1 73 ? -15.401 -7.438 1.330 1.00 93.75 73 ALA A CA 1
ATOM 573 C C . ALA A 1 73 ? -16.760 -8.097 1.620 1.00 93.75 73 ALA A C 1
ATOM 575 O O . ALA A 1 73 ? -17.174 -8.970 0.867 1.00 93.75 73 ALA A O 1
ATOM 576 N N . TRP A 1 74 ? -17.447 -7.682 2.689 1.00 94.44 74 TRP A N 1
ATOM 577 C CA . TRP A 1 74 ? -18.778 -8.185 3.039 1.00 94.44 74 TRP A CA 1
ATOM 578 C C . TRP A 1 74 ? -19.904 -7.501 2.262 1.00 94.44 74 TRP A C 1
ATOM 580 O O . TRP A 1 74 ? -20.838 -8.171 1.832 1.00 94.44 74 TRP A O 1
ATOM 590 N N . TYR A 1 75 ? -19.823 -6.179 2.092 1.00 93.94 75 TYR A N 1
ATOM 591 C CA . TYR A 1 75 ? -20.848 -5.391 1.413 1.00 93.94 75 TYR A CA 1
ATOM 592 C C . TYR A 1 75 ? -20.432 -5.088 -0.024 1.00 93.94 75 TYR A C 1
ATOM 594 O O . TYR A 1 75 ? -19.505 -4.317 -0.271 1.00 93.94 75 TYR A O 1
ATOM 602 N N . ASP A 1 76 ? -21.168 -5.663 -0.967 1.00 91.38 76 ASP A N 1
ATOM 603 C CA . ASP A 1 76 ? -21.022 -5.448 -2.404 1.00 91.38 76 ASP A CA 1
ATOM 604 C C . ASP A 1 76 ? -21.524 -4.056 -2.832 1.00 91.38 76 ASP A C 1
ATOM 606 O O . ASP A 1 76 ? -20.853 -3.337 -3.578 1.00 91.38 76 ASP A O 1
ATOM 610 N N . ARG A 1 77 ? -22.696 -3.655 -2.323 1.00 94.25 77 ARG A N 1
ATOM 611 C CA . ARG A 1 77 ? -23.366 -2.394 -2.657 1.00 94.25 77 ARG A CA 1
ATOM 612 C C . ARG A 1 77 ? -22.715 -1.204 -1.964 1.00 94.25 77 ARG A C 1
ATOM 614 O O . ARG A 1 77 ? -22.452 -1.207 -0.756 1.00 94.25 77 ARG A O 1
ATOM 621 N N . ARG A 1 78 ? -22.487 -0.136 -2.733 1.00 94.88 78 ARG A N 1
ATOM 622 C CA . ARG A 1 78 ? -21.691 1.014 -2.291 1.00 94.88 78 ARG A CA 1
ATOM 623 C C . ARG A 1 78 ? -22.394 1.833 -1.217 1.00 94.88 78 ARG A C 1
ATOM 625 O O . ARG A 1 78 ? -21.722 2.342 -0.323 1.00 94.88 78 ARG A O 1
ATOM 632 N N . GLU A 1 79 ? -23.712 1.959 -1.296 1.00 96.50 79 GLU A N 1
ATOM 633 C CA . GLU A 1 79 ? -24.526 2.769 -0.386 1.00 96.50 79 GLU A CA 1
ATOM 634 C C . GLU A 1 79 ? -24.515 2.149 1.015 1.00 96.50 79 GLU A C 1
ATOM 636 O O . GLU A 1 79 ? -24.240 2.828 2.005 1.00 96.50 79 GLU A O 1
ATOM 641 N N . ILE A 1 80 ? -24.698 0.828 1.073 1.00 95.94 80 ILE A N 1
ATOM 642 C CA . ILE A 1 80 ? -24.678 0.043 2.311 1.00 95.94 80 ILE A CA 1
ATOM 643 C C . ILE A 1 80 ? -23.288 0.092 2.942 1.00 95.94 80 ILE A C 1
ATOM 645 O O . ILE A 1 80 ? -23.146 0.430 4.116 1.00 95.94 80 ILE A O 1
ATOM 649 N N . TYR A 1 81 ? -22.241 -0.151 2.147 1.00 96.06 81 TYR A N 1
ATOM 650 C CA . TYR A 1 81 ? -20.863 -0.017 2.614 1.00 96.06 81 TYR A CA 1
ATOM 651 C C . TYR A 1 81 ? -20.591 1.367 3.222 1.00 96.06 81 TYR A C 1
ATOM 653 O O . TYR A 1 81 ? -19.965 1.473 4.277 1.00 96.06 81 TYR A O 1
ATOM 661 N N . ARG A 1 82 ? -21.049 2.442 2.564 1.00 97.38 82 ARG A N 1
ATOM 662 C CA . ARG A 1 82 ? -20.838 3.816 3.036 1.00 97.38 82 ARG A CA 1
ATOM 663 C C . ARG A 1 82 ? -21.498 4.065 4.385 1.00 97.38 82 ARG A C 1
ATOM 665 O O . ARG A 1 82 ? -20.854 4.677 5.233 1.00 97.38 82 ARG A O 1
ATOM 672 N N . TYR A 1 83 ? -22.716 3.572 4.588 1.00 96.94 83 TYR A N 1
ATOM 673 C CA . TYR A 1 83 ? -23.410 3.667 5.870 1.00 96.94 83 TYR A CA 1
ATOM 674 C C . TYR A 1 83 ? -22.597 3.010 6.998 1.00 96.94 83 TYR A C 1
ATOM 676 O O . TYR A 1 83 ? -22.226 3.676 7.966 1.00 96.94 83 TYR A O 1
ATOM 684 N N . TYR A 1 84 ? -22.191 1.747 6.827 1.00 96.81 84 TYR A N 1
ATOM 685 C CA . TYR A 1 84 ? -21.388 1.045 7.838 1.00 96.81 84 TYR A CA 1
ATOM 686 C C . TYR A 1 84 ? -19.988 1.636 8.030 1.00 96.81 84 TYR A C 1
ATOM 688 O O . TYR A 1 84 ? -19.451 1.606 9.136 1.00 96.81 84 TYR A O 1
ATOM 696 N N . ALA A 1 85 ? -19.383 2.203 6.984 1.00 96.81 85 ALA A N 1
ATOM 697 C CA . ALA A 1 85 ? -18.099 2.887 7.099 1.00 96.81 85 ALA A CA 1
ATOM 698 C C . ALA A 1 85 ? -18.190 4.145 7.980 1.00 96.81 85 ALA A C 1
ATOM 700 O O . ALA A 1 85 ? -17.250 4.427 8.723 1.00 96.81 85 ALA A O 1
ATOM 701 N N . VAL A 1 86 ? -19.306 4.883 7.920 1.00 97.56 86 VAL A N 1
ATOM 702 C CA . VAL A 1 86 ? -19.557 6.039 8.796 1.00 97.56 86 VAL A CA 1
ATOM 703 C C . VAL A 1 86 ? -19.749 5.586 10.242 1.00 97.56 86 VAL A C 1
ATOM 705 O O . VAL A 1 86 ? -19.080 6.124 11.119 1.00 97.56 86 VAL A O 1
ATOM 708 N N . LEU A 1 87 ? -20.547 4.540 10.482 1.00 97.12 87 LEU A N 1
ATOM 709 C CA . LEU A 1 87 ? -20.717 3.967 11.826 1.00 97.12 87 LEU A CA 1
ATOM 710 C C . LEU A 1 87 ? -19.390 3.469 12.415 1.00 97.12 87 LEU A C 1
ATOM 712 O O . LEU A 1 87 ? -19.078 3.717 13.578 1.00 97.12 87 LEU A O 1
ATOM 716 N N . MET A 1 88 ? -18.559 2.803 11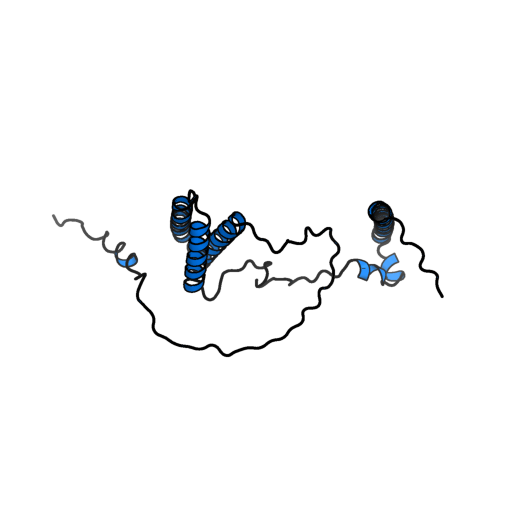.606 1.00 96.25 88 MET A N 1
ATOM 717 C CA . MET A 1 88 ? -17.216 2.418 12.040 1.00 96.25 88 MET A CA 1
ATOM 718 C C . MET A 1 88 ? -16.364 3.634 12.377 1.00 96.25 88 MET A C 1
ATOM 720 O O . MET A 1 88 ? -15.638 3.607 13.365 1.00 96.25 88 MET A O 1
ATOM 724 N N . ARG A 1 89 ? -16.430 4.707 11.585 1.00 97.12 89 ARG A N 1
ATOM 725 C CA . ARG A 1 89 ? -15.664 5.917 11.882 1.00 97.12 89 ARG A CA 1
ATOM 726 C C . ARG A 1 89 ? -16.098 6.547 13.204 1.00 97.12 89 ARG A C 1
ATOM 728 O O . ARG A 1 89 ? -15.232 6.887 14.003 1.00 97.12 89 ARG A O 1
ATOM 735 N N . GLU A 1 90 ? -17.398 6.616 13.457 1.00 97.69 90 GLU A N 1
ATOM 736 C CA . GLU A 1 90 ? -17.950 7.114 14.715 1.00 97.69 90 GLU A CA 1
ATOM 737 C C . GLU A 1 90 ? -17.430 6.317 15.922 1.00 97.69 90 GLU A C 1
ATOM 739 O O . GLU A 1 90 ? -16.941 6.918 16.876 1.00 97.69 90 GLU A O 1
ATOM 744 N N . ARG A 1 91 ? -17.407 4.976 15.854 1.00 96.19 91 ARG A N 1
ATOM 745 C CA . ARG A 1 91 ? -16.835 4.120 16.918 1.00 96.19 91 ARG A CA 1
ATOM 746 C C . ARG A 1 91 ? -15.373 4.461 17.234 1.00 96.19 91 ARG A C 1
ATOM 748 O O . ARG A 1 91 ? -14.968 4.450 18.397 1.00 96.19 91 ARG A O 1
ATOM 755 N N . PHE A 1 92 ? -14.565 4.742 16.211 1.00 96.44 92 PHE A N 1
ATOM 756 C CA . PHE A 1 92 ? -13.167 5.144 16.403 1.00 96.44 92 PHE A CA 1
ATOM 757 C C . PHE A 1 92 ? -13.053 6.567 16.959 1.00 96.44 92 PHE A C 1
ATOM 759 O O . PHE A 1 92 ? -12.209 6.810 17.820 1.00 96.44 92 PHE A O 1
ATOM 766 N N . ASP A 1 93 ? -13.900 7.492 16.503 1.00 96.31 93 ASP A N 1
ATOM 767 C CA . ASP A 1 93 ? -13.892 8.881 16.962 1.00 96.31 93 ASP A CA 1
ATOM 768 C C . ASP A 1 93 ? -14.354 8.996 18.432 1.00 96.31 93 ASP A C 1
ATOM 770 O O . ASP A 1 93 ? -13.754 9.757 19.188 1.00 96.31 93 ASP A O 1
ATOM 774 N N . GLN A 1 94 ? -15.306 8.167 18.883 1.00 96.12 94 GLN A N 1
ATOM 775 C CA . GLN A 1 94 ? -15.713 8.061 20.297 1.00 96.12 94 GLN A CA 1
ATOM 776 C C . GLN A 1 94 ? -14.546 7.692 21.233 1.00 96.12 94 GLN A C 1
ATOM 778 O O . GLN A 1 94 ? -14.509 8.123 22.382 1.00 96.12 94 GLN A O 1
ATOM 783 N N . ASN A 1 95 ? -13.569 6.922 20.740 1.00 93.50 95 ASN A N 1
ATOM 784 C CA . ASN A 1 95 ? -12.414 6.444 21.510 1.00 93.50 95 ASN A CA 1
ATOM 785 C C . ASN A 1 95 ? -11.118 7.219 21.201 1.00 93.50 95 ASN A C 1
ATOM 787 O O . ASN A 1 95 ? -10.020 6.768 21.535 1.00 93.50 95 ASN A O 1
ATOM 791 N N . LYS A 1 96 ? -11.218 8.379 20.544 1.00 91.94 96 LYS A N 1
ATOM 792 C CA . LYS A 1 96 ? -10.058 9.170 20.113 1.00 91.94 96 LYS A CA 1
ATOM 793 C C . LYS A 1 96 ? -9.301 9.815 21.277 1.00 91.94 96 LYS A C 1
ATOM 795 O O . LYS A 1 96 ? -8.073 9.870 21.240 1.00 91.94 96 LYS A O 1
ATOM 800 N N . ASP A 1 97 ? -10.020 10.278 22.299 1.00 93.50 97 ASP A N 1
ATOM 801 C CA . ASP A 1 97 ? -9.473 11.124 23.372 1.00 93.50 97 ASP A CA 1
ATOM 802 C C . ASP A 1 97 ? -9.053 10.334 24.631 1.00 93.50 97 ASP A C 1
ATOM 804 O O . ASP A 1 97 ? -8.971 10.872 25.739 1.00 93.50 97 ASP A O 1
ATOM 808 N N . VAL A 1 98 ? -8.743 9.042 24.476 1.00 93.19 98 VAL A N 1
ATOM 809 C CA . VAL A 1 98 ? -8.251 8.187 25.566 1.00 93.19 98 VAL A CA 1
ATOM 810 C C . VAL A 1 98 ? -6.809 8.564 25.918 1.00 93.19 98 VAL A C 1
ATOM 812 O O . VAL A 1 98 ? -5.879 8.339 25.144 1.00 93.19 98 VAL A O 1
ATOM 815 N N . LYS A 1 99 ? -6.614 9.133 27.114 1.00 93.31 99 LYS A N 1
ATOM 816 C CA . LYS A 1 99 ? -5.298 9.592 27.599 1.00 93.31 99 LYS A CA 1
ATOM 817 C C . LYS A 1 99 ? -4.423 8.465 28.154 1.00 93.31 99 LYS A C 1
ATOM 819 O O . LYS A 1 99 ? -3.200 8.552 28.068 1.00 93.31 99 LYS A O 1
ATOM 824 N N . ASP A 1 100 ? -5.029 7.424 28.727 1.00 96.00 100 ASP A N 1
ATOM 825 C CA . ASP A 1 100 ? -4.284 6.294 29.287 1.00 96.00 100 ASP A CA 1
ATOM 826 C C . ASP A 1 100 ? -3.852 5.317 28.183 1.00 96.00 100 ASP A C 1
ATOM 828 O O . ASP A 1 100 ? -4.665 4.688 27.500 1.00 96.00 100 ASP A O 1
ATOM 832 N N . MET A 1 101 ? -2.537 5.160 28.037 1.00 93.62 101 MET A N 1
ATOM 833 C CA . MET A 1 101 ? -1.936 4.292 27.031 1.00 93.62 101 MET A CA 1
ATOM 834 C C . MET A 1 101 ? -2.200 2.801 27.285 1.00 93.62 101 MET A C 1
ATOM 836 O O . MET A 1 101 ? -2.181 2.010 26.339 1.00 93.62 101 MET A O 1
ATOM 840 N N . ARG A 1 102 ? -2.444 2.394 28.540 1.00 94.69 102 ARG A N 1
ATOM 841 C CA . ARG A 1 102 ? -2.757 0.996 28.883 1.00 94.69 102 ARG A CA 1
ATOM 842 C C . ARG A 1 102 ? -4.104 0.598 28.291 1.00 94.69 102 ARG A C 1
ATOM 844 O O . ARG A 1 102 ? -4.179 -0.392 27.566 1.00 94.69 102 ARG A O 1
ATOM 851 N N . ILE A 1 103 ? -5.112 1.436 28.526 1.00 95.06 103 ILE A N 1
ATOM 852 C CA . ILE A 1 103 ? -6.471 1.273 28.000 1.00 95.06 103 ILE A CA 1
ATOM 853 C C . ILE A 1 103 ? -6.447 1.334 26.472 1.00 95.06 103 ILE A C 1
ATOM 855 O O . ILE A 1 103 ? -7.010 0.469 25.810 1.00 95.06 103 ILE A O 1
ATOM 859 N N . ALA A 1 104 ? -5.718 2.289 25.886 1.00 94.56 104 ALA A N 1
ATOM 860 C CA . ALA A 1 104 ? -5.610 2.399 24.432 1.00 94.56 104 ALA A CA 1
ATOM 861 C C . ALA A 1 104 ? -5.029 1.125 23.781 1.00 94.56 104 ALA A C 1
ATOM 863 O O . ALA A 1 104 ? -5.520 0.659 22.751 1.00 94.56 104 ALA A O 1
ATOM 864 N N . LYS A 1 105 ? -4.019 0.506 24.408 1.00 94.69 105 LYS A N 1
ATOM 865 C CA . LYS A 1 105 ? -3.455 -0.769 23.940 1.00 94.69 105 LYS A CA 1
ATOM 866 C C . LYS A 1 105 ? -4.452 -1.922 24.068 1.00 94.69 105 LYS A C 1
ATOM 868 O O . LYS A 1 105 ? -4.501 -2.783 23.186 1.00 94.69 105 LYS A O 1
ATOM 873 N N . GLU A 1 106 ? -5.223 -1.949 25.147 1.00 96.12 106 GLU A N 1
ATOM 874 C CA . GLU A 1 106 ? -6.262 -2.952 25.355 1.00 96.12 106 GLU A CA 1
ATOM 875 C C . GLU A 1 106 ? -7.362 -2.836 24.293 1.00 96.12 106 GLU A C 1
ATOM 877 O O . GLU A 1 106 ? -7.690 -3.834 23.656 1.00 96.12 106 GLU A O 1
ATOM 882 N N . LEU A 1 107 ? -7.823 -1.617 23.995 1.00 95.62 107 LEU A N 1
ATOM 883 C CA . LEU A 1 107 ? -8.803 -1.346 22.938 1.00 95.62 107 LEU A CA 1
ATOM 884 C C . LEU A 1 107 ? -8.317 -1.802 21.558 1.00 95.62 107 LEU A C 1
ATOM 886 O O . LEU A 1 107 ? -9.080 -2.397 20.801 1.00 95.62 107 LEU A O 1
ATOM 890 N N . ILE A 1 108 ? -7.039 -1.580 21.227 1.00 95.81 108 ILE A N 1
ATOM 891 C CA . ILE A 1 108 ? -6.456 -2.116 19.987 1.00 95.81 108 ILE A CA 1
ATOM 892 C C . ILE A 1 108 ? -6.497 -3.644 19.987 1.00 95.81 108 ILE A C 1
ATOM 894 O O . ILE A 1 108 ? -6.851 -4.233 18.974 1.00 95.81 108 ILE A O 1
ATOM 898 N N . THR A 1 109 ? -6.141 -4.280 21.103 1.00 96.31 109 THR A N 1
ATOM 899 C CA . THR A 1 109 ? -6.114 -5.748 21.213 1.00 96.31 109 THR A CA 1
ATOM 900 C C . THR A 1 109 ? -7.519 -6.332 21.037 1.00 96.31 109 THR A C 1
ATOM 902 O O . THR A 1 109 ? -7.703 -7.283 20.281 1.00 96.31 109 THR A O 1
ATOM 905 N N . GLN A 1 110 ? -8.524 -5.718 21.665 1.00 96.88 110 GLN A N 1
ATOM 906 C CA . GLN A 1 110 ? -9.930 -6.087 21.501 1.00 96.88 110 GLN A CA 1
ATOM 907 C C . GLN A 1 110 ? -10.404 -5.862 20.057 1.00 96.88 110 GLN A C 1
ATOM 909 O O . GLN A 1 110 ? -11.035 -6.739 19.474 1.00 96.88 110 GLN A O 1
ATOM 914 N N . GLY A 1 111 ? -10.039 -4.733 19.443 1.00 96.12 111 GLY A N 1
ATOM 915 C CA . GLY A 1 111 ? -10.373 -4.439 18.049 1.00 96.12 111 GLY A CA 1
ATOM 916 C C . GLY A 1 111 ? -9.688 -5.374 17.045 1.00 96.12 111 GLY A C 1
ATOM 917 O O . GLY A 1 111 ? -10.274 -5.714 16.019 1.00 96.12 111 GLY A O 1
ATOM 918 N N . GLU A 1 112 ? -8.462 -5.823 17.323 1.00 96.75 112 GLU A N 1
ATOM 919 C CA . GLU A 1 112 ? -7.772 -6.836 16.516 1.00 96.75 112 GLU A CA 1
ATOM 920 C C . GLU A 1 112 ? -8.456 -8.201 16.610 1.00 96.75 112 GLU A C 1
ATOM 922 O O . GLU A 1 112 ? -8.592 -8.869 15.583 1.00 96.75 112 GLU A O 1
ATOM 927 N N . GLN A 1 113 ? -8.931 -8.580 17.800 1.00 97.75 113 GLN A N 1
ATOM 928 C CA . GLN A 1 113 ? -9.715 -9.796 18.001 1.00 97.75 113 GLN A CA 1
ATOM 929 C C . GLN A 1 113 ? -11.063 -9.722 17.266 1.00 97.75 113 GLN A C 1
ATOM 931 O O . GLN A 1 113 ? -11.374 -10.610 16.479 1.00 97.75 113 GLN A O 1
ATOM 936 N N . GLU A 1 114 ? -11.815 -8.626 17.429 1.00 95.81 114 GLU A N 1
ATOM 937 C CA . GLU A 1 114 ? -13.088 -8.400 16.723 1.00 95.81 114 GLU A CA 1
ATOM 938 C C . GLU A 1 114 ? -12.901 -8.455 15.199 1.00 95.81 114 GLU A C 1
ATOM 940 O O . GLU A 1 114 ? -13.722 -9.025 14.479 1.00 95.81 114 GLU A O 1
ATOM 945 N N . LEU A 1 115 ? -11.811 -7.876 14.686 1.00 95.94 115 LEU A N 1
ATOM 946 C CA . LEU A 1 115 ? -11.502 -7.906 13.260 1.00 95.94 115 LEU A CA 1
ATOM 947 C C . LEU A 1 115 ? -11.174 -9.319 12.765 1.00 95.94 115 LEU A C 1
ATOM 949 O O . LEU A 1 115 ? -11.534 -9.650 11.637 1.00 95.94 115 LEU A O 1
ATOM 953 N N . PHE A 1 116 ? -10.463 -10.114 13.567 1.00 95.81 116 PHE A N 1
ATOM 954 C CA . PHE A 1 116 ? -10.116 -11.493 13.229 1.00 95.81 116 PHE A CA 1
ATOM 955 C C . PHE A 1 116 ? -11.368 -12.371 13.150 1.00 95.81 116 PHE A C 1
ATOM 957 O O . PHE A 1 116 ? -11.551 -13.083 12.164 1.00 95.81 116 PHE A O 1
ATOM 964 N N . ASP A 1 117 ? -12.260 -12.249 14.132 1.00 95.75 117 ASP A N 1
ATOM 965 C CA . ASP A 1 117 ? -13.485 -13.047 14.209 1.00 95.75 117 ASP A CA 1
ATOM 966 C C . ASP A 1 117 ? -14.469 -12.713 13.073 1.00 95.75 117 ASP A C 1
ATOM 968 O O . ASP A 1 117 ? -15.146 -13.595 12.548 1.00 95.75 117 ASP A O 1
ATOM 972 N N . ASN A 1 118 ? -14.509 -11.447 12.643 1.00 93.38 118 ASN A N 1
ATOM 973 C CA 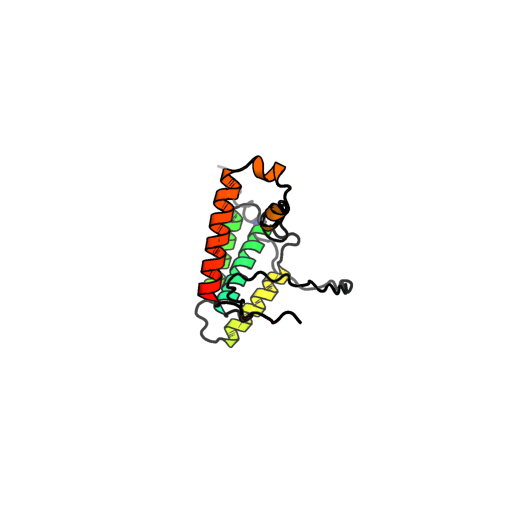. ASN A 1 118 ? -15.400 -10.970 11.580 1.00 93.38 118 ASN A CA 1
ATOM 974 C C . ASN A 1 118 ? -14.748 -10.939 10.189 1.00 93.38 118 ASN A C 1
ATOM 976 O O . ASN A 1 118 ? -15.295 -10.343 9.251 1.00 93.38 118 ASN A O 1
ATOM 980 N N . GLN A 1 119 ? -13.557 -11.520 10.033 1.00 93.12 119 GLN A N 1
ATOM 981 C CA . GLN A 1 119 ? -12.839 -11.455 8.770 1.00 93.12 119 GLN A CA 1
ATOM 982 C C . GLN A 1 119 ? -13.581 -12.236 7.679 1.00 93.12 119 GLN A C 1
ATOM 984 O O . GLN A 1 119 ? -13.910 -13.409 7.835 1.00 93.12 119 GLN A O 1
ATOM 989 N N . HIS A 1 120 ? -13.811 -11.591 6.534 1.00 93.12 120 HIS A N 1
ATOM 990 C CA . HIS A 1 120 ? -14.379 -12.280 5.383 1.00 93.12 120 HIS A CA 1
ATOM 991 C C . HIS A 1 120 ? -13.434 -13.394 4.898 1.00 93.12 120 HIS A C 1
ATOM 993 O O . HIS A 1 120 ? -12.220 -13.191 4.810 1.00 93.12 120 HIS A O 1
ATOM 999 N N . TRP A 1 121 ? -13.991 -14.557 4.555 1.00 94.12 121 TRP A N 1
ATOM 1000 C CA . TRP A 1 121 ? -13.227 -15.747 4.163 1.00 94.12 121 TRP A CA 1
ATOM 1001 C C . TRP A 1 121 ? -12.401 -15.541 2.881 1.00 94.12 121 TRP A C 1
ATOM 1003 O O . TRP A 1 121 ? -11.325 -16.124 2.751 1.00 94.12 121 TRP A O 1
ATOM 1013 N N . HIS A 1 122 ? -12.843 -14.668 1.965 1.00 91.56 122 HIS A N 1
ATOM 1014 C CA . HIS A 1 122 ? -12.100 -14.306 0.751 1.00 91.56 122 HIS A CA 1
ATOM 1015 C C . HIS A 1 122 ? -11.937 -12.785 0.572 1.00 91.56 122 HIS A C 1
ATOM 1017 O O . HIS A 1 122 ? -12.651 -12.159 -0.213 1.00 91.56 122 HIS A O 1
ATOM 1023 N N . PRO A 1 123 ? -11.019 -12.131 1.307 1.00 92.31 123 PRO A N 1
ATOM 1024 C CA . PRO A 1 123 ? -10.903 -10.677 1.285 1.00 92.31 123 PRO A CA 1
ATOM 1025 C C . PRO A 1 123 ? -10.610 -10.124 -0.115 1.00 92.31 123 PRO A C 1
ATOM 1027 O O . PRO A 1 123 ? -9.682 -10.577 -0.785 1.00 92.31 123 PRO A O 1
ATOM 1030 N N . ARG A 1 124 ? -11.315 -9.060 -0.515 1.00 91.12 124 ARG A N 1
ATOM 1031 C CA . ARG A 1 124 ? -11.065 -8.364 -1.784 1.00 91.12 124 ARG A CA 1
ATOM 1032 C C . ARG A 1 124 ? -9.649 -7.772 -1.821 1.00 91.12 124 ARG A C 1
ATOM 1034 O O . ARG A 1 124 ? -9.297 -6.909 -1.011 1.00 91.12 124 ARG A O 1
ATOM 1041 N N . LYS A 1 125 ? -8.838 -8.211 -2.786 1.00 93.62 125 LYS A N 1
ATOM 1042 C CA . LYS A 1 125 ? -7.496 -7.677 -3.074 1.00 93.62 125 LYS A CA 1
ATOM 1043 C C . LYS A 1 125 ? -7.496 -6.897 -4.381 1.00 93.62 125 LYS A C 1
ATOM 1045 O O . LYS A 1 125 ? -8.252 -7.202 -5.297 1.00 93.62 125 LYS A O 1
ATOM 1050 N N . PHE A 1 126 ? -6.638 -5.884 -4.466 1.00 94.56 126 PHE A N 1
ATOM 1051 C CA . PHE A 1 126 ? -6.411 -5.195 -5.734 1.00 94.56 126 PHE A CA 1
ATOM 1052 C C . PHE A 1 126 ? -5.583 -6.086 -6.664 1.00 94.56 126 PHE A C 1
ATOM 1054 O O . PHE A 1 126 ? -4.718 -6.801 -6.151 1.00 94.56 126 PHE A O 1
ATOM 106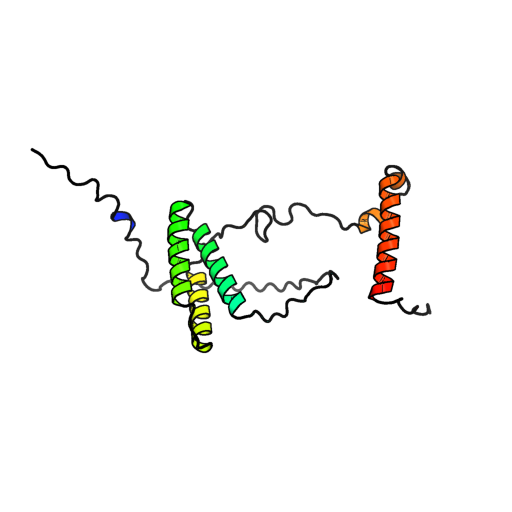1 N N . PRO A 1 127 ? -5.793 -6.024 -7.991 1.00 95.81 127 PRO A N 1
ATOM 1062 C CA . PRO A 1 127 ? -5.130 -6.915 -8.942 1.00 95.81 127 PRO A CA 1
ATOM 1063 C C . PRO A 1 127 ? -3.609 -6.963 -8.780 1.00 95.81 127 PRO A C 1
ATOM 1065 O O . PRO A 1 127 ? -3.064 -8.053 -8.650 1.00 95.81 127 PRO A O 1
ATOM 1068 N N . ASP A 1 128 ? -2.959 -5.802 -8.678 1.00 94.56 128 ASP A N 1
ATOM 1069 C CA . ASP A 1 128 ? -1.492 -5.690 -8.607 1.00 94.56 128 ASP A CA 1
ATOM 1070 C C . ASP A 1 128 ? -0.944 -5.720 -7.175 1.00 94.56 128 ASP A C 1
ATOM 1072 O O . ASP A 1 128 ? 0.264 -5.632 -6.951 1.00 94.56 128 ASP A O 1
ATOM 1076 N N . SER A 1 129 ? -1.820 -5.792 -6.170 1.00 93.50 129 SER A N 1
ATOM 1077 C CA . SER A 1 129 ? -1.388 -5.898 -4.775 1.00 93.50 129 SER A CA 1
ATOM 1078 C C . SER A 1 129 ? -0.958 -7.329 -4.444 1.00 93.50 129 SER A C 1
ATOM 1080 O O . SER A 1 129 ? -1.445 -8.260 -5.079 1.00 93.50 129 SER A O 1
ATOM 1082 N N . PRO A 1 130 ? -0.096 -7.550 -3.433 1.00 93.38 130 PRO A N 1
ATOM 1083 C CA . PRO A 1 130 ? 0.274 -8.899 -3.011 1.00 93.38 130 PRO A CA 1
ATOM 1084 C C . PRO A 1 130 ? -0.957 -9.766 -2.707 1.00 93.38 130 PRO A C 1
ATOM 1086 O O . PRO A 1 130 ? -1.814 -9.381 -1.904 1.00 93.38 130 PRO A O 1
ATOM 1089 N N . GLY A 1 131 ? -1.038 -10.932 -3.354 1.00 90.88 131 GLY A N 1
ATOM 1090 C CA . GLY A 1 131 ? -2.189 -11.841 -3.279 1.00 90.88 131 GLY A CA 1
ATOM 1091 C C . GLY A 1 131 ? -3.370 -11.467 -4.187 1.00 90.88 131 GLY A C 1
ATOM 1092 O O . GLY A 1 131 ? -4.425 -12.086 -4.088 1.00 90.88 131 GLY A O 1
ATOM 1093 N N . GLY A 1 132 ? -3.222 -10.452 -5.039 1.00 93.62 132 GLY A N 1
ATOM 1094 C CA . GLY A 1 132 ? -4.144 -10.145 -6.128 1.00 93.62 132 GLY A CA 1
ATOM 1095 C C . GLY A 1 132 ? -3.913 -11.026 -7.356 1.00 93.62 132 GLY A C 1
ATOM 1096 O O . GLY A 1 132 ? -2.867 -11.651 -7.509 1.00 93.62 132 GLY A O 1
ATOM 1097 N N . VAL A 1 133 ? -4.898 -11.050 -8.255 1.00 94.56 133 VAL A N 1
ATOM 1098 C CA . VAL A 1 133 ? -4.903 -11.924 -9.444 1.00 94.56 133 VAL A CA 1
ATOM 1099 C C . VAL A 1 133 ? -3.798 -11.573 -10.451 1.00 94.56 133 VAL A C 1
ATOM 1101 O O . VAL A 1 133 ? -3.312 -12.450 -11.156 1.00 94.56 133 VAL A O 1
ATOM 1104 N N . ALA A 1 134 ? -3.389 -10.305 -10.524 1.00 95.19 134 ALA A N 1
ATOM 1105 C CA . ALA A 1 134 ? -2.361 -9.822 -11.447 1.00 95.19 134 ALA A CA 1
ATOM 1106 C C . ALA A 1 134 ? -1.022 -9.528 -10.744 1.00 95.19 134 ALA A C 1
ATOM 1108 O O . ALA A 1 134 ? -0.134 -8.906 -11.330 1.00 95.19 134 ALA A O 1
ATOM 1109 N N . TYR A 1 135 ? -0.855 -9.972 -9.494 1.00 94.69 135 TYR A N 1
ATOM 1110 C CA . TYR A 1 135 ? 0.352 -9.695 -8.728 1.00 94.69 135 TYR A CA 1
ATOM 1111 C C . TYR A 1 135 ? 1.581 -10.296 -9.409 1.00 94.69 135 TYR A C 1
ATOM 1113 O O . TYR A 1 135 ? 1.636 -11.502 -9.632 1.00 94.69 135 TYR A O 1
ATOM 1121 N N . GLN A 1 136 ? 2.567 -9.445 -9.718 1.00 92.62 136 GLN A N 1
ATOM 1122 C CA . GLN A 1 136 ? 3.804 -9.839 -10.407 1.00 92.62 136 GLN A CA 1
ATOM 1123 C C . GLN A 1 136 ? 3.558 -10.598 -11.721 1.00 92.62 136 GLN A C 1
ATOM 1125 O O . GLN A 1 136 ? 4.373 -11.422 -12.128 1.00 92.62 136 GLN A O 1
ATOM 1130 N N . ARG A 1 137 ? 2.440 -10.309 -12.403 1.00 93.75 137 ARG A N 1
ATOM 1131 C CA . ARG A 1 137 ? 2.134 -10.905 -13.708 1.00 93.75 137 ARG A CA 1
ATOM 1132 C C . ARG A 1 137 ? 3.196 -10.562 -14.752 1.00 93.75 137 ARG A C 1
ATOM 1134 O O . ARG A 1 137 ? 3.529 -11.402 -15.580 1.00 93.75 137 ARG A O 1
ATOM 1141 N N . GLU A 1 138 ? 3.712 -9.337 -14.705 1.00 92.06 138 GLU A N 1
ATOM 1142 C CA . GLU A 1 138 ? 4.830 -8.892 -15.529 1.00 92.06 138 GLU A CA 1
ATOM 1143 C C . GLU A 1 138 ? 6.124 -8.925 -14.711 1.00 92.06 138 GLU A C 1
ATOM 1145 O O . GLU A 1 138 ? 6.261 -8.240 -13.692 1.00 92.06 138 GLU A O 1
ATOM 1150 N N . VAL A 1 139 ? 7.080 -9.733 -15.165 1.00 87.75 139 VAL A N 1
ATOM 1151 C CA . VAL A 1 139 ? 8.422 -9.793 -14.587 1.00 87.75 139 VAL A CA 1
ATOM 1152 C C . VAL A 1 139 ? 9.339 -8.935 -15.447 1.00 87.75 139 VAL A C 1
ATOM 1154 O O . VAL A 1 139 ? 9.717 -9.322 -16.549 1.00 87.75 139 VAL A O 1
ATOM 1157 N N . ILE A 1 140 ? 9.698 -7.761 -14.934 1.00 89.38 140 ILE A N 1
ATOM 1158 C CA . ILE A 1 140 ? 10.631 -6.855 -15.606 1.00 89.38 140 ILE A CA 1
ATOM 1159 C C . ILE A 1 140 ? 12.056 -7.368 -15.339 1.00 89.38 140 ILE A C 1
ATOM 1161 O O . ILE A 1 140 ? 12.466 -7.404 -14.171 1.00 89.38 140 ILE A O 1
ATOM 1165 N N . PRO A 1 141 ? 12.821 -7.776 -16.371 1.00 88.94 141 PRO A N 1
ATOM 1166 C CA . PRO A 1 141 ? 14.194 -8.224 -16.184 1.00 88.94 141 PRO A CA 1
ATOM 1167 C C . PRO A 1 141 ? 15.060 -7.069 -15.663 1.00 88.94 141 PRO A C 1
ATOM 1169 O O . PRO A 1 141 ? 14.803 -5.902 -15.974 1.00 88.94 141 PRO A O 1
ATOM 1172 N N . PRO A 1 142 ? 16.095 -7.355 -14.861 1.00 92.06 142 PRO A N 1
ATOM 1173 C CA . PRO A 1 142 ? 16.955 -6.300 -14.358 1.00 92.06 142 PRO A CA 1
ATOM 1174 C C . PRO A 1 142 ? 17.792 -5.688 -15.493 1.00 92.06 142 PRO A C 1
ATOM 1176 O O . PRO A 1 142 ? 18.229 -6.387 -16.404 1.00 92.06 142 PRO A O 1
ATOM 1179 N N . ASP A 1 143 ? 18.049 -4.378 -15.409 1.00 88.81 143 ASP A N 1
ATOM 1180 C CA . ASP A 1 143 ? 18.678 -3.598 -16.491 1.00 88.81 143 ASP A CA 1
ATOM 1181 C C . ASP A 1 143 ? 20.018 -4.192 -16.962 1.00 88.81 143 ASP A C 1
ATOM 1183 O O . ASP A 1 143 ? 20.298 -4.242 -18.158 1.00 88.81 143 ASP A O 1
ATOM 1187 N N . TRP A 1 144 ? 20.827 -4.725 -16.043 1.00 90.69 144 TRP A N 1
ATOM 1188 C CA . TRP A 1 144 ? 22.146 -5.290 -16.347 1.00 90.69 144 TRP A CA 1
ATOM 1189 C C . TRP A 1 144 ? 22.118 -6.470 -17.331 1.00 90.69 144 TRP A C 1
ATOM 1191 O O . TRP A 1 144 ? 23.137 -6.751 -17.952 1.00 90.69 144 TRP A O 1
ATOM 1201 N N . VAL A 1 145 ? 20.971 -7.124 -17.551 1.00 91.69 145 VAL A N 1
ATOM 1202 C CA . VAL A 1 145 ? 20.841 -8.208 -18.547 1.00 91.69 145 VAL A CA 1
ATOM 1203 C C . VAL A 1 145 ? 21.213 -7.728 -19.952 1.00 91.69 145 VAL A C 1
ATOM 1205 O O . VAL A 1 145 ? 21.823 -8.464 -20.724 1.00 91.69 145 VAL A O 1
ATOM 1208 N N . VAL A 1 146 ? 20.923 -6.465 -20.267 1.00 91.69 146 VAL A N 1
ATOM 1209 C CA . VAL A 1 146 ? 21.183 -5.870 -21.586 1.00 91.69 146 VAL A CA 1
ATOM 1210 C C . VAL A 1 146 ? 22.689 -5.667 -21.848 1.00 91.69 146 VAL A C 1
ATOM 1212 O O . VAL A 1 146 ? 23.120 -5.503 -22.990 1.00 91.69 146 VAL A O 1
ATOM 1215 N N . ASP A 1 147 ? 23.535 -5.734 -20.814 1.00 90.69 147 ASP A N 1
ATOM 1216 C CA . ASP A 1 147 ? 24.990 -5.675 -20.993 1.00 90.69 147 ASP A CA 1
ATOM 1217 C C . ASP A 1 147 ? 25.555 -6.949 -21.639 1.00 90.69 147 ASP A C 1
ATOM 1219 O O . ASP A 1 147 ? 26.580 -6.869 -22.319 1.00 90.69 147 ASP A O 1
ATOM 1223 N N . TYR A 1 148 ? 24.860 -8.083 -21.523 1.00 92.81 148 TYR A N 1
ATOM 1224 C CA . TYR A 1 148 ? 25.285 -9.371 -22.083 1.00 92.81 148 TYR A CA 1
ATOM 1225 C C . TYR A 1 148 ? 24.934 -9.572 -23.565 1.00 92.81 148 TYR A C 1
ATOM 1227 O O . TYR A 1 148 ? 25.318 -10.586 -24.140 1.00 92.81 148 TYR A O 1
ATOM 1235 N N . TRP A 1 149 ? 24.224 -8.633 -24.196 1.00 93.50 149 TRP A N 1
ATOM 1236 C CA . TRP A 1 149 ? 23.823 -8.752 -25.604 1.00 93.50 149 TRP A CA 1
ATOM 1237 C C . TRP A 1 149 ? 25.023 -8.789 -26.557 1.00 93.50 149 TRP A C 1
ATOM 1239 O O . TRP A 1 149 ? 26.047 -8.133 -26.311 1.00 93.50 149 TRP A O 1
ATOM 1249 N N . HIS A 1 150 ? 24.878 -9.510 -27.672 1.00 95.00 150 HIS A N 1
ATOM 1250 C CA . HIS A 1 150 ? 25.924 -9.611 -28.687 1.00 95.00 150 HIS A CA 1
ATOM 1251 C C . HIS A 1 150 ? 26.151 -8.238 -29.355 1.00 95.00 150 HIS A C 1
ATOM 1253 O O . HIS A 1 150 ? 25.189 -7.498 -29.573 1.00 95.00 150 HIS A O 1
ATOM 1259 N N . PRO A 1 151 ? 27.388 -7.853 -29.733 1.00 95.19 151 PRO A N 1
ATOM 1260 C CA . PRO A 1 151 ? 27.653 -6.543 -30.337 1.00 95.19 151 PRO A CA 1
ATOM 1261 C C . PRO A 1 151 ? 26.790 -6.217 -31.564 1.00 95.19 151 PRO A C 1
ATOM 1263 O O . PRO A 1 151 ? 26.411 -5.063 -31.742 1.00 95.19 151 PRO A O 1
ATOM 1266 N N . LEU A 1 152 ? 26.426 -7.222 -32.369 1.00 95.06 152 LEU A N 1
ATOM 1267 C CA . LEU A 1 152 ? 25.523 -7.038 -33.515 1.00 95.06 152 LEU A CA 1
ATOM 1268 C C . LEU A 1 152 ? 24.101 -6.629 -33.090 1.00 95.06 152 LEU A C 1
ATOM 1270 O O . LEU A 1 152 ? 23.508 -5.758 -33.715 1.00 95.06 152 LEU A O 1
ATOM 1274 N N . GLU A 1 153 ? 23.578 -7.192 -31.999 1.00 94.31 153 GLU A N 1
ATOM 1275 C CA . GLU A 1 153 ? 22.262 -6.831 -31.444 1.00 94.31 153 GLU A CA 1
ATOM 1276 C C . GLU A 1 153 ? 22.295 -5.419 -30.848 1.00 94.31 153 GLU A C 1
ATOM 1278 O O . GLU A 1 153 ? 21.343 -4.649 -30.963 1.00 94.31 153 GLU A O 1
ATOM 1283 N N . LYS A 1 154 ? 23.430 -5.036 -30.250 1.00 94.50 154 LYS A N 1
ATOM 1284 C CA . LYS A 1 154 ? 23.633 -3.673 -29.744 1.00 94.50 154 LYS A CA 1
ATOM 1285 C C . LYS A 1 154 ? 23.726 -2.648 -30.872 1.00 94.50 154 LYS A C 1
ATOM 1287 O O . LYS A 1 154 ? 23.197 -1.544 -30.739 1.00 94.50 154 LYS A O 1
ATOM 1292 N N . ALA A 1 155 ? 24.363 -3.018 -31.983 1.00 94.50 155 ALA A N 1
ATOM 1293 C CA . ALA A 1 155 ? 24.519 -2.164 -33.157 1.00 94.50 155 ALA A CA 1
ATOM 1294 C C . ALA A 1 155 ? 23.177 -1.792 -33.808 1.00 94.50 155 ALA A C 1
ATOM 1296 O O . ALA A 1 155 ? 23.090 -0.745 -34.443 1.00 94.50 155 ALA A O 1
ATOM 1297 N N . GLN A 1 156 ? 22.122 -2.589 -33.597 1.00 96.88 156 GLN A N 1
ATOM 1298 C CA . GLN A 1 156 ? 20.764 -2.264 -34.037 1.00 96.88 156 GLN A CA 1
ATOM 1299 C C . GLN A 1 156 ? 20.176 -1.034 -33.316 1.00 96.88 1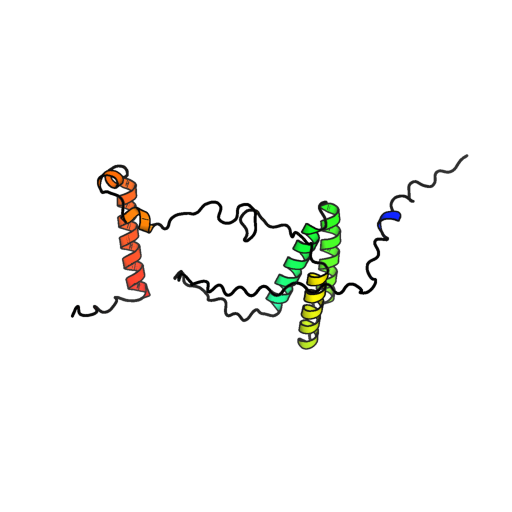56 GLN A C 1
ATOM 1301 O O . GLN A 1 156 ? 19.331 -0.341 -33.880 1.00 96.88 156 GLN A O 1
ATOM 1306 N N . TYR A 1 157 ? 20.634 -0.726 -32.095 1.00 96.25 157 TYR A N 1
ATOM 1307 C CA . TYR A 1 157 ? 20.090 0.350 -31.253 1.00 96.25 157 TYR A CA 1
ATOM 1308 C C . TYR A 1 157 ? 21.163 1.358 -30.789 1.00 96.25 157 TYR A C 1
ATOM 1310 O O . TYR A 1 157 ? 21.341 1.574 -29.583 1.00 96.25 157 TYR A O 1
ATOM 1318 N N . PRO A 1 158 ? 21.874 2.033 -31.711 1.00 95.44 158 PRO A N 1
ATOM 1319 C CA . PRO A 1 158 ? 23.070 2.815 -31.384 1.00 95.44 158 PRO A CA 1
ATOM 1320 C C . PRO A 1 158 ? 22.792 3.972 -30.410 1.00 95.44 158 PRO A C 1
ATOM 1322 O O . PRO A 1 158 ? 23.533 4.170 -29.445 1.00 95.44 158 PRO A O 1
ATOM 1325 N N . GLU A 1 159 ? 21.687 4.701 -30.588 1.00 97.00 159 GLU A N 1
ATOM 1326 C CA . GLU A 1 159 ? 21.332 5.830 -29.716 1.00 97.00 159 GLU A CA 1
ATOM 1327 C C . GLU A 1 159 ? 20.956 5.412 -28.290 1.00 97.00 159 GLU A C 1
ATOM 1329 O O . GLU A 1 159 ? 21.173 6.160 -27.330 1.00 97.00 159 GLU A O 1
ATOM 1334 N N . TYR A 1 160 ? 20.343 4.236 -28.134 1.00 95.44 160 TYR A N 1
ATOM 1335 C CA . TYR A 1 160 ? 19.963 3.714 -26.825 1.00 95.44 160 TYR A CA 1
ATOM 1336 C C . TYR A 1 160 ? 21.216 3.356 -26.018 1.00 95.44 160 TYR A C 1
ATOM 1338 O O . TYR A 1 160 ? 21.368 3.810 -24.880 1.00 95.44 160 TYR A O 1
ATOM 1346 N N . PHE A 1 161 ? 22.149 2.616 -26.629 1.00 95.69 161 PHE A N 1
ATOM 1347 C CA . PHE A 1 161 ? 23.397 2.220 -25.978 1.00 95.69 161 PHE A CA 1
ATOM 1348 C C . PHE A 1 161 ? 24.313 3.419 -25.697 1.00 95.69 161 PHE A C 1
ATOM 1350 O O . PHE A 1 161 ? 24.862 3.507 -24.599 1.00 95.69 161 PHE A O 1
ATOM 1357 N N . ALA A 1 162 ? 24.392 4.408 -26.595 1.00 95.19 162 ALA A N 1
ATOM 1358 C CA . ALA A 1 162 ? 25.159 5.634 -26.351 1.00 95.19 162 ALA A CA 1
ATOM 1359 C C . ALA A 1 162 ? 24.663 6.403 -25.109 1.00 95.19 162 ALA A C 1
ATOM 1361 O O . ALA A 1 162 ? 25.455 6.770 -24.235 1.00 95.19 162 ALA A O 1
ATOM 1362 N N . ARG A 1 163 ? 23.340 6.592 -24.982 1.00 96.12 163 ARG A N 1
ATOM 1363 C CA . ARG A 1 163 ? 22.722 7.226 -23.801 1.00 96.12 163 ARG A CA 1
ATOM 1364 C C . ARG A 1 163 ? 22.907 6.395 -22.534 1.00 96.12 163 ARG A C 1
ATOM 1366 O O . ARG A 1 163 ? 23.056 6.934 -21.439 1.00 96.12 163 ARG A O 1
ATOM 1373 N N . ARG A 1 164 ? 22.894 5.071 -22.654 1.00 94.44 164 ARG A N 1
ATOM 1374 C CA . ARG A 1 164 ? 23.098 4.164 -21.523 1.00 94.44 164 ARG A CA 1
ATOM 1375 C C . ARG A 1 164 ? 24.517 4.246 -20.964 1.00 94.44 164 ARG A C 1
ATOM 1377 O O . ARG A 1 164 ? 24.668 4.375 -19.753 1.00 94.44 164 ARG A O 1
ATOM 1384 N N . GLU A 1 165 ? 25.535 4.271 -21.817 1.00 93.75 165 GLU A N 1
ATOM 1385 C CA . GLU A 1 165 ? 26.933 4.423 -21.389 1.00 93.75 165 GLU A CA 1
ATOM 1386 C C . GLU A 1 165 ? 27.213 5.789 -20.743 1.00 93.75 165 GLU A C 1
ATOM 1388 O O . GLU A 1 165 ? 28.052 5.911 -19.848 1.00 93.75 165 GLU A O 1
ATOM 1393 N N . GLN A 1 166 ? 26.494 6.841 -21.145 1.00 96.25 166 GLN A N 1
ATOM 1394 C CA . GLN A 1 166 ? 26.507 8.118 -20.419 1.00 96.25 166 GLN A CA 1
ATOM 1395 C C . GLN A 1 166 ? 25.952 7.950 -18.995 1.00 96.25 166 GLN A C 1
ATOM 1397 O O . GLN A 1 166 ? 26.653 8.266 -18.032 1.00 96.25 166 GLN A O 1
ATOM 1402 N N . ARG A 1 167 ? 24.766 7.342 -18.842 1.00 95.19 167 ARG A N 1
ATOM 1403 C CA . ARG A 1 167 ? 24.146 7.090 -17.526 1.00 95.19 167 ARG A CA 1
ATOM 1404 C C . ARG A 1 167 ? 24.994 6.195 -16.617 1.00 95.19 167 ARG A C 1
ATOM 1406 O O . ARG A 1 167 ? 25.075 6.449 -15.418 1.00 95.19 167 ARG A O 1
ATOM 1413 N N . LYS A 1 168 ? 25.670 5.174 -17.160 1.00 93.38 168 LYS A N 1
ATOM 1414 C CA . LYS A 1 168 ? 26.587 4.313 -16.385 1.00 93.38 168 LYS A CA 1
ATOM 1415 C C . LYS A 1 168 ? 27.761 5.113 -15.818 1.00 93.38 168 LYS A C 1
ATOM 1417 O O . LYS A 1 168 ? 28.079 4.985 -14.638 1.00 93.38 168 LYS A O 1
ATOM 1422 N N . ARG A 1 169 ? 28.356 5.999 -16.623 1.00 95.38 169 ARG A N 1
ATOM 1423 C CA . ARG A 1 169 ? 29.428 6.904 -16.171 1.00 95.38 169 ARG A CA 1
ATOM 1424 C C . ARG A 1 169 ? 28.952 7.873 -15.093 1.00 95.38 169 ARG A C 1
ATOM 1426 O O . ARG A 1 169 ? 29.668 8.104 -14.123 1.00 95.38 169 ARG A O 1
ATOM 1433 N N . GLU A 1 170 ? 27.756 8.433 -15.241 1.00 95.81 170 GLU A N 1
ATOM 1434 C CA . GLU A 1 170 ? 27.146 9.296 -14.223 1.00 95.81 170 GLU A CA 1
ATOM 1435 C C . GLU A 1 170 ? 26.908 8.544 -12.911 1.00 95.81 170 GLU A C 1
ATOM 1437 O O . GLU A 1 170 ? 27.251 9.051 -11.844 1.00 95.81 170 GLU A O 1
ATOM 1442 N N . TYR A 1 171 ? 26.395 7.313 -12.987 1.00 92.44 171 TYR A N 1
ATOM 1443 C CA . TYR A 1 171 ? 26.168 6.467 -11.819 1.00 92.44 171 TYR A CA 1
ATOM 1444 C C . TYR A 1 171 ? 27.464 6.183 -11.048 1.00 92.44 171 TYR A C 1
ATOM 1446 O O . TYR A 1 171 ? 27.487 6.337 -9.828 1.00 92.44 171 TYR A O 1
ATOM 1454 N N . ILE A 1 172 ? 28.557 5.846 -11.745 1.00 91.50 172 ILE A N 1
ATOM 1455 C CA . ILE A 1 172 ? 29.873 5.621 -11.121 1.00 91.50 172 ILE A CA 1
ATOM 1456 C C . ILE A 1 172 ? 30.352 6.889 -10.403 1.00 91.50 172 ILE A C 1
ATOM 1458 O O . ILE A 1 172 ? 30.716 6.828 -9.231 1.00 91.50 172 ILE A O 1
ATOM 1462 N N . LYS A 1 173 ? 30.268 8.057 -11.057 1.00 93.44 173 LYS A N 1
ATOM 1463 C CA . LYS A 1 173 ? 30.631 9.346 -10.438 1.00 93.44 173 LYS A CA 1
ATOM 1464 C C . LYS A 1 173 ? 29.810 9.632 -9.177 1.00 93.44 173 LYS A C 1
ATOM 1466 O O . LYS A 1 173 ? 30.355 10.089 -8.174 1.00 93.44 173 LYS A O 1
ATOM 1471 N N . LEU A 1 174 ? 28.499 9.377 -9.215 1.00 92.81 174 LEU A N 1
ATOM 1472 C CA . LEU A 1 174 ? 27.613 9.556 -8.061 1.00 92.81 174 LEU A CA 1
ATOM 1473 C C . LEU A 1 174 ? 27.954 8.583 -6.925 1.00 92.81 174 LEU A C 1
ATOM 1475 O O . LEU A 1 174 ? 27.932 8.979 -5.758 1.00 92.81 174 LEU A O 1
ATOM 1479 N N . TRP A 1 175 ? 28.281 7.334 -7.256 1.00 90.00 175 TRP A N 1
ATOM 1480 C CA . TRP A 1 175 ? 28.675 6.311 -6.292 1.00 90.00 175 TRP A CA 1
ATOM 1481 C C . TRP A 1 175 ? 29.977 6.677 -5.577 1.00 90.00 175 TRP A C 1
ATOM 1483 O O . TRP A 1 175 ? 29.999 6.729 -4.347 1.00 90.00 175 TRP A O 1
ATOM 1493 N N . GLU A 1 176 ? 31.022 7.020 -6.335 1.00 90.81 176 GLU A N 1
ATOM 1494 C CA . GLU A 1 176 ? 32.313 7.463 -5.794 1.00 90.81 176 GLU A CA 1
ATOM 1495 C C . GLU A 1 176 ? 32.163 8.702 -4.908 1.00 90.81 176 GLU A C 1
ATOM 1497 O O . GLU A 1 176 ? 32.782 8.792 -3.851 1.00 90.81 176 GLU A O 1
ATOM 1502 N N . LYS A 1 177 ? 31.294 9.645 -5.295 1.00 92.94 177 LYS A N 1
ATOM 1503 C CA . LYS A 1 177 ? 30.998 10.831 -4.484 1.00 92.94 177 LYS A CA 1
ATOM 1504 C C . LYS A 1 177 ? 30.330 10.478 -3.152 1.00 92.94 177 LYS A C 1
ATOM 1506 O O . LYS A 1 177 ? 30.591 11.139 -2.152 1.00 92.94 177 LYS A O 1
ATOM 1511 N N . LYS A 1 178 ? 29.433 9.487 -3.138 1.00 92.31 178 LYS A N 1
ATOM 1512 C CA . LYS A 1 178 ? 28.630 9.136 -1.957 1.00 92.31 178 LYS A CA 1
ATOM 1513 C C . LYS A 1 178 ? 29.371 8.239 -0.969 1.00 92.31 178 LYS A C 1
ATOM 1515 O O . LYS A 1 178 ? 29.207 8.415 0.234 1.00 92.31 178 LYS A O 1
ATOM 1520 N N . PHE A 1 179 ? 30.130 7.269 -1.468 1.00 88.25 179 PHE A N 1
ATOM 1521 C CA . PHE A 1 179 ? 30.751 6.224 -0.650 1.00 88.25 179 PHE A CA 1
ATOM 1522 C C . PHE A 1 179 ? 32.285 6.268 -0.660 1.00 88.25 179 PHE A C 1
ATOM 1524 O O . PHE A 1 179 ? 32.916 5.494 0.055 1.00 88.25 179 PHE A O 1
ATOM 1531 N N . GLY A 1 180 ? 32.887 7.180 -1.426 1.00 85.81 180 GLY A N 1
ATOM 1532 C CA . GLY A 1 180 ? 34.328 7.215 -1.655 1.00 85.81 180 GLY A CA 1
ATOM 1533 C C . GLY A 1 180 ? 34.778 6.169 -2.677 1.00 85.81 180 GLY A C 1
ATOM 1534 O O . GLY A 1 180 ? 33.998 5.340 -3.151 1.00 85.81 180 GLY A O 1
ATOM 1535 N N . LYS A 1 181 ? 36.063 6.211 -3.036 1.00 78.12 181 LYS A N 1
ATOM 1536 C CA . LYS A 1 181 ? 36.683 5.167 -3.860 1.00 78.12 181 LYS A CA 1
ATOM 1537 C C . LYS A 1 181 ? 36.971 3.954 -2.983 1.00 78.12 181 LYS A 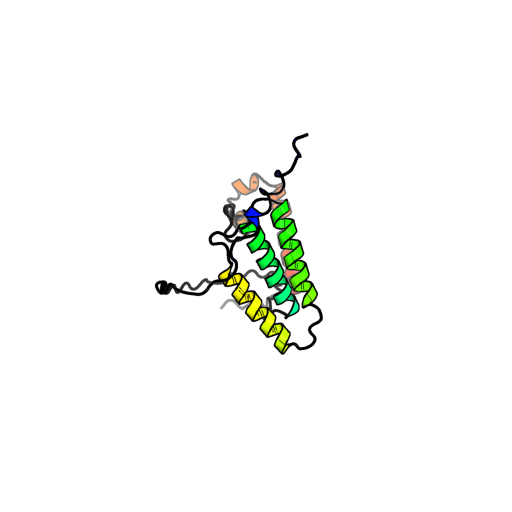C 1
ATOM 1539 O O . LYS A 1 181 ? 37.535 4.093 -1.899 1.00 78.12 181 LYS A O 1
ATOM 1544 N N . THR A 1 182 ? 36.599 2.767 -3.449 1.00 69.25 182 THR A N 1
ATOM 1545 C CA . THR A 1 182 ? 37.002 1.517 -2.799 1.00 69.25 182 THR A CA 1
ATOM 1546 C C . THR A 1 182 ? 38.523 1.401 -2.845 1.00 69.25 182 THR A C 1
ATOM 1548 O O . THR A 1 182 ? 39.115 1.561 -3.912 1.00 69.25 182 THR A O 1
ATOM 1551 N N . GLN A 1 183 ? 39.150 1.134 -1.699 1.00 69.19 183 GLN A N 1
ATOM 1552 C CA . GLN A 1 183 ? 40.576 0.806 -1.621 1.00 69.19 183 GLN A CA 1
ATOM 1553 C C . GLN A 1 183 ? 40.851 -0.381 -2.557 1.00 69.19 183 GLN A C 1
ATOM 1555 O O . GLN A 1 183 ? 40.088 -1.349 -2.557 1.00 69.19 183 GLN A O 1
ATOM 1560 N N . SER A 1 184 ? 41.898 -0.304 -3.380 1.00 68.25 184 SER A N 1
ATOM 1561 C CA . SER A 1 184 ? 42.294 -1.425 -4.232 1.00 68.25 184 SER A CA 1
ATOM 1562 C C . SER A 1 184 ? 42.687 -2.600 -3.339 1.00 68.25 184 SER A C 1
ATOM 1564 O O . SER A 1 184 ? 43.684 -2.513 -2.623 1.00 68.25 184 SER A O 1
ATOM 1566 N N . VAL A 1 185 ? 41.914 -3.685 -3.362 1.00 65.69 185 VAL A N 1
ATOM 1567 C CA . VAL A 1 185 ? 42.353 -4.944 -2.754 1.00 65.69 185 VAL A CA 1
ATOM 1568 C C . VAL A 1 185 ? 43.540 -5.423 -3.597 1.00 65.69 185 VAL A C 1
ATOM 1570 O O . VAL A 1 185 ? 43.359 -5.581 -4.807 1.00 65.69 185 VAL A O 1
ATOM 1573 N N . PRO A 1 186 ? 44.752 -5.581 -3.032 1.00 67.12 186 PRO A N 1
ATOM 1574 C CA . PRO A 1 186 ? 45.890 -6.074 -3.796 1.00 67.12 186 PRO A CA 1
ATOM 1575 C C . PRO A 1 186 ? 45.537 -7.460 -4.336 1.00 67.12 186 PRO A C 1
ATOM 1577 O O . PRO A 1 186 ? 45.128 -8.334 -3.571 1.00 67.12 186 PRO A O 1
ATOM 1580 N N . SER A 1 187 ? 45.651 -7.656 -5.647 1.00 68.12 187 SER A N 1
ATOM 1581 C CA . SER A 1 187 ? 45.610 -8.996 -6.225 1.00 68.12 187 SER A CA 1
ATOM 1582 C C . SER A 1 187 ? 46.844 -9.750 -5.730 1.00 68.12 187 SER A C 1
ATOM 1584 O O . SER A 1 187 ? 47.962 -9.321 -6.022 1.00 68.12 187 SER A O 1
ATOM 1586 N N . HIS A 1 188 ? 46.629 -10.806 -4.944 1.00 55.84 188 HIS A N 1
ATOM 1587 C CA . HIS A 1 188 ? 47.669 -11.779 -4.606 1.00 55.84 188 HIS A CA 1
ATOM 1588 C C . HIS A 1 188 ? 48.144 -12.534 -5.846 1.00 55.84 188 HIS A C 1
ATOM 1590 O O . HIS A 1 188 ? 47.294 -12.795 -6.730 1.00 55.84 188 HIS A O 1
#

Organism: Tenebrio molitor (NCBI:txid7067)

Sequence (188 aa):
MRSATNLTNLVEVALDTPIAKIRIFKFAPPIYSSSRQVTLIFKIIVMSVPTGLVSHTRKVQSLYKRALRCLEAWYDRREIYRYYAVLMRERFDQNKDVKDMRIAKELITQGEQELFDNQHWHPRKFPDSPGGVAYQREVIPPDWVVDYWHPLEKAQYPEYFARREQRKREYIKLWEKKFGKTQSVPSH

pLDDT: mean 77.86, std 24.91, range [29.56, 97.75]